Protein AF-A0A3N8NYQ7-F1 (afdb_monomer)

InterPro domains:
  IPR011055 Duplicated hybrid motif [G3DSA:2.70.70.10] (25-186)
  IPR011055 Duplicated hybrid motif [SSF51261] (37-178)

Solvent-accessible surface area (backbone atoms only — not comparable to full-atom values): 18406 Å² total; per-residue (Å²): 125,85,62,49,66,43,57,83,54,77,59,44,72,50,77,60,42,82,88,44,72,51,41,44,56,64,54,48,60,73,15,54,42,102,50,46,35,61,61,55,20,95,86,72,42,82,25,90,28,35,26,40,37,58,93,59,84,36,59,30,26,34,34,34,50,27,39,34,57,32,34,28,39,32,39,44,36,21,78,91,65,28,26,28,81,12,31,45,32,32,40,29,73,44,77,74,59,96,86,39,62,50,47,39,33,41,39,45,32,17,22,48,26,59,75,48,25,72,82,66,74,47,63,63,85,64,33,55,75,86,64,61,51,54,60,46,74,74,56,78,52,54,84,55,57,71,40,72,27,85,81,39,70,48,48,54,64,38,39,77,44,35,57,22,17,47,83,69,43,65,25,29,43,39,34,75,50,56,54,71,68,43,41,45,72,62,51,59,84,60,62,79,90,49,93,75,64,77,81,74,92,64,64,82,82,77,86,63,46,77,46,79,45,61,50,69,42,77,44,62,33,60,59,75,84,44,45,101,80,39,24,43,71,82,46,74,54,80,75,56,70,59,51,66,36,84,48,30,31,44,36,38,37,41,76,48,97,44,18,33,35,36,38,39,26,40,40,49,97,89,65,52,72,46,75,75,38,92,58,61,48,74,41,75,50,41,59,73,41,36,64,63,49,10,44,47,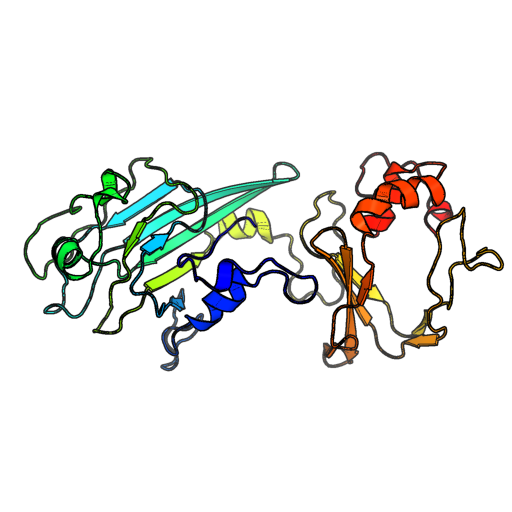72,23,67,92,37,32,68,49,31,33,30,33,77,74,68,74,42,67,50,63,92,78,74,79,70,52,79,86,68,69,69,106

Foldseek 3Di:
DQWAAQDADPQQVDDADQQRRGSRVVVQVVQFDQALDPQATPVRDGRQFTWGHDPPLDFGWGGFKFWWFKWFAAQEAAPQRQFAFTKTKTWDWDDQPPRQIQIKMKIKGRFDHQPCCVVSVHDLVLADPVRSDGPADHDYNDDGDMDGSPRDIDGGGRGHGGQHHHRNHRTIGMHMGDDPVSCCSRCVLPPPPDPDDDDDLALRDDFKAKDKAAAFDWDAQAFPPQDPQCDQLNRHDHGDDTDGHRAIKIWIWGDHPQKIWIWIWGADPVRDTDTPCPGTDIDPNCNVCLQVCLCRLVVVDSQQSSCCSVHVGRSDPDDDQDPVSNGD

Nearest PDB structures (foldseek):
  4ooc-assembly1_A  TM=4.419E-01  e=2.640E+00  Mycobacterium tuberculosis H37Rv
  4ozx-assembly1_A  TM=1.945E-01  e=1.548E+00  Klebsiella pneumoniae
  8pj2-assembly1_1  TM=1.451E-01  e=1.548E+00  Homo sapiens

Structure (mmCIF, N/CA/C/O backbone):
data_AF-A0A3N8NYQ7-F1
#
_entry.id   AF-A0A3N8NYQ7-F1
#
loop_
_atom_site.group_PDB
_atom_site.id
_atom_site.type_symbol
_atom_site.label_atom_id
_atom_site.label_alt_id
_atom_site.label_comp_id
_atom_site.label_asym_id
_atom_site.label_entity_id
_atom_site.label_seq_id
_atom_site.pdbx_PDB_ins_code
_atom_site.Cartn_x
_atom_site.Cartn_y
_atom_site.Cartn_z
_atom_site.occupancy
_atom_site.B_iso_or_equiv
_atom_site.auth_seq_id
_atom_site.auth_comp_id
_atom_site.auth_asym_id
_atom_site.auth_atom_id
_atom_site.pdbx_PDB_model_num
ATOM 1 N N . MET A 1 1 ? -7.713 -1.688 -0.865 1.00 58.50 1 MET A N 1
ATOM 2 C CA . MET A 1 1 ? -6.246 -1.558 -0.973 1.00 58.50 1 MET A CA 1
ATOM 3 C C . MET A 1 1 ? -5.928 -0.534 -2.048 1.00 58.50 1 MET A C 1
ATOM 5 O O . MET A 1 1 ? -6.433 -0.682 -3.157 1.00 58.50 1 MET A O 1
ATOM 9 N N . ILE A 1 2 ? -5.187 0.519 -1.690 1.00 79.25 2 ILE A N 1
ATOM 10 C CA . ILE A 1 2 ? -4.854 1.652 -2.577 1.00 79.25 2 ILE A CA 1
ATOM 11 C C . ILE A 1 2 ? -3.841 1.227 -3.649 1.00 79.25 2 ILE A C 1
ATOM 13 O O . ILE A 1 2 ? -3.926 1.663 -4.794 1.00 79.25 2 ILE A O 1
ATOM 17 N N . ILE A 1 3 ? -2.938 0.315 -3.289 1.00 90.00 3 ILE A N 1
ATOM 18 C CA . ILE A 1 3 ? -1.900 -0.221 -4.168 1.00 90.00 3 ILE A CA 1
ATOM 19 C C . ILE A 1 3 ? -2.127 -1.717 -4.441 1.00 90.00 3 ILE A C 1
ATOM 21 O O . ILE A 1 3 ? -2.886 -2.385 -3.747 1.00 90.00 3 ILE A O 1
ATOM 25 N N . SER A 1 4 ? -1.509 -2.249 -5.485 1.00 90.94 4 SER A N 1
ATOM 26 C CA . SER A 1 4 ? -1.317 -3.675 -5.762 1.00 90.94 4 SER A CA 1
ATOM 27 C C . SER A 1 4 ? 0.175 -3.932 -5.950 1.00 90.94 4 SER A C 1
ATOM 29 O O . SER A 1 4 ? 0.895 -2.987 -6.252 1.00 90.94 4 SER A O 1
ATOM 31 N N . PRO A 1 5 ? 0.676 -5.164 -5.822 1.00 90.94 5 PRO A N 1
ATOM 32 C CA . PRO A 1 5 ? 2.090 -5.403 -6.071 1.00 90.94 5 PRO A CA 1
ATOM 33 C C . PRO A 1 5 ? 2.467 -5.220 -7.552 1.00 90.94 5 PRO A C 1
ATOM 35 O O . PRO A 1 5 ? 1.618 -5.409 -8.432 1.00 90.94 5 PRO A O 1
ATOM 38 N N . PRO A 1 6 ? 3.743 -4.902 -7.848 1.00 93.75 6 PRO A N 1
ATOM 39 C CA . PRO A 1 6 ? 4.231 -4.771 -9.222 1.00 93.75 6 PRO A CA 1
ATOM 40 C C . PRO A 1 6 ? 4.319 -6.123 -9.949 1.00 93.75 6 PRO A C 1
ATOM 42 O O . PRO A 1 6 ? 4.238 -6.176 -11.175 1.00 93.75 6 PRO A O 1
ATOM 45 N N . PHE A 1 7 ? 4.428 -7.226 -9.204 1.00 92.69 7 PHE A N 1
ATOM 46 C CA . PHE A 1 7 ? 4.278 -8.590 -9.710 1.00 92.69 7 PHE A CA 1
ATOM 47 C C . PHE A 1 7 ? 2.981 -9.194 -9.187 1.00 92.69 7 PHE A C 1
ATOM 49 O O . PHE A 1 7 ? 2.665 -9.043 -8.014 1.00 92.69 7 PHE A O 1
ATOM 56 N N . LEU A 1 8 ? 2.245 -9.912 -10.036 1.00 88.62 8 LEU A N 1
ATOM 57 C CA . LEU A 1 8 ? 0.989 -10.566 -9.660 1.00 88.62 8 LEU A CA 1
ATOM 58 C C . LEU A 1 8 ? 1.232 -12.072 -9.429 1.00 88.62 8 LEU A C 1
ATOM 60 O O . LEU A 1 8 ? 1.127 -12.857 -10.377 1.00 88.62 8 LEU A O 1
ATOM 64 N N . PRO A 1 9 ? 1.598 -12.511 -8.205 1.00 83.75 9 PRO A N 1
ATOM 65 C CA . PRO A 1 9 ? 1.892 -13.914 -7.930 1.00 83.75 9 PRO A CA 1
ATOM 66 C C . PRO A 1 9 ? 0.642 -14.789 -8.065 1.00 83.75 9 PRO A C 1
ATOM 68 O O . PRO A 1 9 ? -0.458 -14.391 -7.687 1.00 83.75 9 PRO A O 1
ATOM 71 N N . LYS A 1 10 ? 0.821 -16.045 -8.497 1.00 78.25 10 LYS A N 1
ATOM 72 C CA . LYS A 1 10 ? -0.272 -17.039 -8.536 1.00 78.25 10 LYS A CA 1
ATOM 73 C C . LYS A 1 10 ? -0.897 -17.284 -7.160 1.00 78.25 10 LYS A C 1
ATOM 75 O O . LYS A 1 10 ? -2.095 -17.519 -7.073 1.00 78.25 10 LYS A O 1
ATOM 80 N N . ALA A 1 11 ? -0.097 -17.215 -6.094 1.00 66.88 11 ALA A N 1
ATOM 81 C CA . ALA A 1 11 ? -0.582 -17.325 -4.719 1.00 66.88 11 ALA A CA 1
ATOM 82 C C . ALA A 1 11 ? -1.533 -16.174 -4.329 1.00 66.88 11 ALA A C 1
ATOM 84 O O . ALA A 1 11 ? -2.398 -16.373 -3.487 1.00 66.88 11 ALA A O 1
ATOM 85 N N . GLY A 1 12 ? -1.472 -15.026 -5.016 1.00 63.53 12 GLY A N 1
ATOM 86 C CA . GLY A 1 12 ? -2.436 -13.930 -4.873 1.00 63.53 12 GLY A CA 1
ATOM 87 C C . GLY A 1 12 ? -3.849 -14.248 -5.392 1.00 63.53 12 GLY A C 1
ATOM 88 O O . GLY A 1 12 ? -4.709 -13.373 -5.373 1.00 63.53 12 GLY A O 1
ATOM 89 N N . LEU A 1 13 ? -4.097 -15.475 -5.870 1.00 67.06 13 LEU A N 1
ATOM 90 C CA . LEU A 1 13 ? -5.438 -16.013 -6.134 1.00 67.06 13 LEU A CA 1
ATOM 91 C C . LEU A 1 13 ? -6.104 -16.595 -4.874 1.00 67.06 13 LEU A C 1
ATOM 93 O O . LEU A 1 13 ? -7.285 -16.935 -4.916 1.00 67.06 13 LEU A O 1
ATOM 97 N N . VAL A 1 14 ? -5.364 -16.742 -3.770 1.00 81.06 14 VAL A N 1
ATOM 98 C CA . VAL A 1 14 ? -5.924 -17.168 -2.484 1.00 81.06 14 VAL A CA 1
ATOM 99 C C . VAL A 1 14 ? -6.710 -16.005 -1.884 1.00 81.06 14 VAL A C 1
ATOM 101 O O . VAL A 1 14 ? -6.223 -14.877 -1.828 1.00 81.06 14 VAL A O 1
ATOM 104 N N . ALA A 1 15 ? -7.944 -16.271 -1.456 1.00 81.31 15 ALA A N 1
ATOM 105 C CA . ALA A 1 15 ? -8.761 -15.264 -0.793 1.00 81.31 15 ALA A CA 1
ATOM 106 C C . ALA A 1 15 ? -8.126 -14.861 0.554 1.00 81.31 15 ALA A C 1
ATOM 108 O O . ALA A 1 15 ? -7.619 -15.739 1.258 1.00 81.31 15 ALA A O 1
ATOM 109 N N . PRO A 1 16 ? -8.180 -13.571 0.938 1.00 83.38 16 PRO A N 1
ATOM 110 C CA . PRO A 1 16 ? -7.831 -13.145 2.285 1.00 83.38 16 PRO A CA 1
ATOM 111 C C . PRO A 1 16 ? -8.567 -13.954 3.352 1.00 83.38 16 PRO A C 1
ATOM 113 O O . PRO A 1 16 ? -9.640 -14.510 3.123 1.00 83.38 16 PRO A O 1
ATOM 116 N N . THR A 1 17 ? -7.998 -13.992 4.543 1.00 83.00 17 THR A N 1
ATOM 117 C CA . THR A 1 17 ? -8.624 -14.545 5.743 1.00 83.00 17 THR A CA 1
ATOM 118 C C . THR A 1 17 ? -8.444 -13.555 6.887 1.00 83.00 17 THR A C 1
ATOM 120 O O . THR A 1 17 ? -7.710 -12.577 6.771 1.00 83.00 17 THR A O 1
ATOM 123 N N . GLY A 1 18 ? -9.089 -13.800 8.021 1.00 75.25 18 GLY A N 1
ATOM 124 C CA . GLY A 1 18 ? -8.868 -13.002 9.224 1.00 75.25 18 GLY A CA 1
ATOM 125 C C . GLY A 1 18 ? -7.428 -12.971 9.724 1.00 75.25 18 GLY A C 1
ATOM 126 O O . GLY A 1 18 ? -6.921 -11.918 10.104 1.00 75.25 18 GLY A O 1
ATOM 127 N N . ALA A 1 19 ? -6.780 -14.139 9.712 1.00 77.38 19 ALA A N 1
ATOM 128 C CA . ALA A 1 19 ? -5.410 -14.326 10.187 1.00 77.38 19 ALA A CA 1
ATOM 129 C C . ALA A 1 19 ? -4.352 -13.993 9.123 1.00 77.38 19 ALA A C 1
ATOM 131 O O . ALA A 1 19 ? -3.206 -13.723 9.463 1.00 77.38 19 ALA A O 1
ATOM 132 N N . ASN A 1 20 ? -4.739 -14.005 7.846 1.00 81.00 20 ASN A N 1
ATOM 133 C CA . ASN A 1 20 ? -3.920 -13.551 6.730 1.00 81.00 20 ASN A CA 1
ATOM 134 C C . ASN A 1 20 ? -4.734 -12.566 5.873 1.00 81.00 20 ASN A C 1
ATOM 136 O O . ASN A 1 20 ? -5.408 -12.996 4.927 1.00 81.00 20 ASN A O 1
ATOM 140 N N . PRO A 1 21 ? -4.721 -11.268 6.219 1.00 79.88 21 PRO A N 1
ATOM 141 C CA . PRO A 1 21 ? -5.531 -10.263 5.539 1.00 79.88 21 PRO A CA 1
ATOM 142 C C . PRO A 1 21 ? -5.012 -9.906 4.138 1.00 79.88 21 PRO A C 1
ATOM 144 O O . PRO A 1 21 ? -5.770 -9.327 3.357 1.00 79.88 21 PRO A O 1
ATOM 147 N N . ASP A 1 22 ? -3.766 -10.250 3.796 1.00 85.12 22 ASP A N 1
ATOM 148 C CA . ASP A 1 22 ? -3.151 -9.888 2.517 1.00 85.12 22 ASP A CA 1
ATOM 149 C C . ASP A 1 22 ? -2.209 -10.979 1.962 1.00 85.12 22 ASP A C 1
ATOM 151 O O . ASP A 1 22 ? -0.998 -10.782 1.830 1.00 85.12 22 ASP A O 1
ATOM 155 N N . PRO A 1 23 ? -2.759 -12.135 1.545 1.00 86.31 23 PRO A N 1
ATOM 156 C CA . PRO A 1 23 ? -1.960 -13.229 0.990 1.00 86.31 23 PRO A CA 1
ATOM 157 C C . PRO A 1 23 ? -1.253 -12.852 -0.322 1.00 86.31 23 PRO A C 1
ATOM 159 O O . PRO A 1 23 ? -0.342 -13.556 -0.767 1.00 86.31 23 PRO A O 1
ATOM 162 N N . MET A 1 24 ? -1.691 -11.772 -0.979 1.00 86.06 24 MET A N 1
ATOM 163 C CA . MET A 1 24 ? -1.053 -11.262 -2.185 1.00 86.06 24 MET A CA 1
ATOM 164 C C . MET A 1 24 ? 0.284 -10.601 -1.850 1.00 86.06 24 MET A C 1
ATOM 166 O O . MET A 1 24 ? 1.265 -10.912 -2.526 1.00 86.06 24 MET A O 1
ATOM 170 N N . MET A 1 25 ? 0.340 -9.748 -0.823 1.00 87.00 25 MET A N 1
ATOM 171 C CA . MET A 1 25 ? 1.599 -9.135 -0.387 1.00 87.00 25 MET A CA 1
ATOM 172 C C . MET A 1 25 ? 2.528 -10.144 0.295 1.00 87.00 25 MET A C 1
ATOM 174 O O . MET A 1 25 ? 3.697 -10.183 -0.067 1.00 87.00 25 MET A O 1
ATOM 178 N N . ASP A 1 26 ? 2.014 -11.085 1.097 1.00 88.25 26 ASP A N 1
ATOM 179 C CA . ASP A 1 26 ? 2.828 -12.184 1.659 1.00 88.25 26 ASP A CA 1
ATOM 180 C C . ASP A 1 26 ? 3.579 -12.992 0.581 1.00 88.25 26 ASP A C 1
ATOM 182 O O . ASP A 1 26 ? 4.659 -13.552 0.795 1.00 88.25 26 ASP A O 1
ATOM 186 N N . ALA A 1 27 ? 2.969 -13.140 -0.597 1.00 88.31 27 ALA A N 1
ATOM 187 C CA . ALA A 1 27 ? 3.590 -13.823 -1.723 1.00 88.31 27 ALA A CA 1
ATOM 188 C C . ALA A 1 27 ? 4.642 -12.955 -2.428 1.00 88.31 27 ALA A C 1
ATOM 190 O O . ALA A 1 27 ? 5.570 -13.504 -3.018 1.00 88.31 27 ALA A O 1
ATOM 191 N N . VAL A 1 28 ? 4.492 -11.632 -2.377 1.00 88.06 28 VAL A N 1
ATOM 192 C CA . VAL A 1 28 ? 5.422 -10.653 -2.953 1.00 88.06 28 VAL A CA 1
ATOM 193 C C . VAL A 1 28 ? 6.633 -10.462 -2.052 1.00 88.06 28 VAL A C 1
ATOM 195 O O . VAL A 1 28 ? 7.730 -10.338 -2.583 1.00 88.06 28 VAL A O 1
ATOM 198 N N . ASP A 1 29 ? 6.473 -10.550 -0.732 1.00 88.06 29 ASP A N 1
ATOM 199 C CA . ASP A 1 29 ? 7.581 -10.510 0.232 1.00 88.06 29 ASP A CA 1
ATOM 200 C C . ASP A 1 29 ? 8.624 -11.597 -0.062 1.00 88.06 29 ASP A C 1
ATOM 202 O O . ASP A 1 29 ? 9.826 -11.394 0.067 1.00 88.06 29 ASP A O 1
ATOM 206 N N . LYS A 1 30 ? 8.183 -12.752 -0.573 1.00 88.19 30 LYS A N 1
ATOM 207 C CA . LYS A 1 30 ? 9.077 -13.841 -1.003 1.00 88.19 30 LYS A CA 1
ATOM 208 C C . LYS A 1 30 ? 9.900 -13.508 -2.248 1.00 88.19 30 LYS A C 1
ATOM 210 O O . LYS A 1 30 ? 10.819 -14.254 -2.568 1.00 88.19 30 LYS A O 1
ATOM 215 N N . PHE A 1 31 ? 9.545 -12.450 -2.973 1.00 89.25 31 PHE A N 1
ATOM 216 C CA . PHE A 1 31 ? 10.320 -11.942 -4.099 1.00 89.25 31 PHE A CA 1
ATOM 217 C C . PHE A 1 31 ? 11.376 -10.932 -3.656 1.00 89.25 31 PHE A C 1
ATOM 219 O O . PHE A 1 31 ? 12.147 -10.497 -4.504 1.00 89.25 31 PHE A O 1
ATOM 226 N N . GLU A 1 32 ? 11.433 -10.522 -2.388 1.00 88.06 32 GLU A N 1
ATOM 227 C CA . GLU A 1 32 ? 12.484 -9.616 -1.932 1.00 88.06 32 GLU A CA 1
ATOM 228 C C . GLU A 1 32 ? 13.866 -10.260 -2.122 1.00 88.06 32 GLU A C 1
ATOM 230 O O . GLU A 1 32 ? 14.136 -11.381 -1.686 1.00 88.06 32 GLU A O 1
ATOM 235 N N . GLY A 1 33 ? 14.739 -9.555 -2.840 1.00 83.12 33 GLY A N 1
ATOM 236 C CA . GLY A 1 33 ? 16.108 -9.982 -3.066 1.00 83.12 33 GLY A CA 1
ATOM 237 C C . GLY A 1 33 ? 16.939 -9.881 -1.789 1.00 83.12 33 GLY A C 1
ATOM 238 O O . GLY A 1 33 ? 16.782 -8.972 -0.984 1.00 83.12 33 GLY A O 1
ATOM 239 N N . ASP A 1 34 ? 17.925 -10.760 -1.659 1.00 81.19 34 ASP A N 1
ATOM 240 C CA . ASP A 1 34 ? 18.916 -10.773 -0.571 1.00 81.19 34 ASP A CA 1
ATOM 241 C C . ASP A 1 34 ? 19.912 -9.585 -0.579 1.00 81.19 34 ASP A C 1
ATOM 243 O O . ASP A 1 34 ? 20.835 -9.515 0.234 1.00 81.19 34 ASP A O 1
ATOM 247 N N . HIS A 1 35 ? 19.752 -8.644 -1.511 1.00 79.88 35 HIS A N 1
ATOM 248 C CA . HIS A 1 35 ? 20.658 -7.536 -1.803 1.00 79.88 35 HIS A CA 1
ATOM 249 C C . HIS A 1 35 ? 19.854 -6.324 -2.294 1.00 79.88 35 HIS A C 1
ATOM 251 O O . HIS A 1 35 ? 18.830 -6.471 -2.956 1.00 79.88 35 HIS A O 1
ATOM 257 N N . GLY A 1 36 ? 20.354 -5.111 -2.034 1.00 73.75 36 GLY A N 1
ATOM 258 C CA . GLY A 1 36 ? 19.619 -3.884 -2.368 1.00 73.75 36 GLY A CA 1
ATOM 259 C C . GLY A 1 36 ? 18.320 -3.772 -1.569 1.00 73.75 36 GLY A C 1
ATOM 260 O O . GLY A 1 36 ? 17.241 -3.644 -2.142 1.00 73.75 36 GLY A O 1
ATOM 261 N N . ILE A 1 37 ? 18.445 -3.876 -0.245 1.00 79.75 37 ILE A N 1
ATOM 262 C CA . ILE A 1 37 ? 17.340 -3.774 0.711 1.00 79.75 37 ILE A CA 1
ATOM 263 C C . ILE A 1 37 ? 17.317 -2.349 1.268 1.00 79.75 37 ILE A C 1
ATOM 265 O O . ILE A 1 37 ? 18.364 -1.781 1.596 1.00 79.75 37 ILE A O 1
ATOM 269 N N . TYR A 1 38 ? 16.124 -1.768 1.360 1.00 82.81 38 TYR A N 1
ATOM 270 C CA . TYR A 1 38 ? 15.911 -0.457 1.962 1.00 82.81 38 TYR A CA 1
ATOM 271 C C . TYR A 1 38 ? 16.133 -0.496 3.489 1.00 82.81 38 TYR A C 1
ATOM 273 O O . TYR A 1 38 ? 15.717 -1.456 4.136 1.00 82.81 38 TYR A O 1
ATOM 281 N N . PRO A 1 39 ? 16.692 0.554 4.125 1.00 84.44 39 PRO A N 1
ATOM 282 C CA . PRO A 1 39 ? 17.303 1.747 3.525 1.00 84.44 39 PRO A CA 1
ATOM 283 C C . PRO A 1 39 ? 18.812 1.604 3.279 1.00 84.44 39 PRO A C 1
ATOM 285 O O . PRO A 1 39 ? 19.418 2.454 2.628 1.00 84.44 39 PRO A O 1
ATOM 288 N N . ILE A 1 40 ? 19.441 0.566 3.839 1.00 82.00 40 ILE A N 1
ATOM 289 C CA . ILE A 1 40 ? 20.888 0.355 3.806 1.00 82.00 40 ILE A CA 1
ATOM 290 C C . ILE A 1 40 ? 21.172 -1.054 3.289 1.00 82.00 40 ILE A C 1
ATOM 292 O O . ILE A 1 40 ? 20.813 -2.045 3.924 1.00 82.00 40 ILE A O 1
ATOM 296 N N . ALA A 1 41 ? 21.868 -1.138 2.158 1.00 78.38 41 ALA A N 1
ATOM 297 C CA . ALA A 1 41 ? 22.277 -2.403 1.566 1.00 78.38 41 ALA A CA 1
ATOM 298 C C . ALA A 1 41 ? 23.373 -3.098 2.399 1.00 78.38 41 ALA A C 1
ATOM 300 O O . ALA A 1 41 ? 24.022 -2.493 3.256 1.00 78.38 41 ALA A O 1
ATOM 301 N N . HIS A 1 42 ? 23.630 -4.379 2.109 1.00 78.38 42 HIS A N 1
ATOM 302 C CA . HIS A 1 42 ? 24.610 -5.204 2.835 1.00 78.38 42 HIS A CA 1
ATOM 303 C C . HIS A 1 42 ? 26.032 -4.601 2.887 1.00 78.38 42 HIS A C 1
ATOM 305 O O . HIS A 1 42 ? 26.806 -4.889 3.799 1.00 78.38 42 HIS A O 1
ATOM 311 N N . ASP A 1 43 ? 26.383 -3.752 1.919 1.00 80.38 43 ASP A N 1
ATOM 312 C CA . ASP A 1 43 ? 27.669 -3.062 1.800 1.00 80.38 43 ASP A CA 1
ATOM 313 C C . ASP A 1 43 ? 27.686 -1.675 2.475 1.00 80.38 43 ASP A C 1
ATOM 315 O O . ASP A 1 43 ? 28.651 -0.919 2.326 1.00 80.38 43 ASP A O 1
ATOM 319 N N . ARG A 1 44 ? 26.643 -1.358 3.255 1.00 82.38 44 ARG A N 1
ATOM 320 C CA . ARG A 1 44 ? 26.419 -0.095 3.979 1.00 82.38 44 ARG A CA 1
ATOM 321 C C . ARG A 1 44 ? 26.173 1.122 3.087 1.00 82.38 44 ARG A C 1
ATOM 323 O O . ARG A 1 44 ? 26.317 2.254 3.551 1.00 82.38 44 ARG A O 1
ATOM 330 N N . ARG A 1 45 ? 25.809 0.922 1.820 1.00 83.00 45 ARG A N 1
ATOM 331 C CA . ARG A 1 45 ? 25.367 2.017 0.949 1.00 83.00 45 ARG A CA 1
ATOM 332 C C . ARG A 1 45 ? 23.882 2.285 1.136 1.00 83.00 45 ARG A C 1
ATOM 334 O O . ARG A 1 45 ? 23.103 1.370 1.391 1.00 83.00 45 ARG A O 1
ATOM 341 N N . TRP A 1 46 ? 23.508 3.550 0.978 1.00 85.31 46 TRP A N 1
ATOM 342 C CA . TRP A 1 46 ? 22.108 3.945 0.916 1.00 85.31 46 TRP A CA 1
ATOM 343 C C . TRP A 1 46 ? 21.434 3.313 -0.303 1.00 85.31 46 TRP A C 1
ATOM 345 O O . TRP A 1 46 ? 21.985 3.352 -1.405 1.00 85.31 46 TRP A O 1
ATOM 355 N N . HIS A 1 47 ? 20.249 2.748 -0.100 1.00 88.50 47 HIS A N 1
ATOM 356 C CA . HIS A 1 47 ? 19.446 2.121 -1.137 1.00 88.50 47 HIS A CA 1
ATOM 357 C C . HIS A 1 47 ? 17.996 2.600 -1.000 1.00 88.50 47 HIS A C 1
ATOM 359 O O . HIS A 1 47 ? 17.335 2.312 -0.007 1.00 88.50 47 HIS A O 1
ATOM 365 N N . CYS A 1 48 ? 17.516 3.369 -1.981 1.00 88.56 48 CYS A N 1
ATOM 366 C CA . CYS A 1 48 ? 16.229 4.078 -1.910 1.00 88.56 48 CYS A CA 1
ATOM 367 C C . CYS A 1 48 ? 14.997 3.185 -2.115 1.00 88.56 48 CYS A C 1
ATOM 369 O O . CYS A 1 48 ? 13.877 3.634 -1.888 1.00 88.56 48 CYS A O 1
ATOM 371 N N . GLY A 1 49 ? 15.196 1.930 -2.514 1.00 90.50 49 GLY A N 1
ATOM 372 C CA . GLY A 1 49 ? 14.123 0.992 -2.823 1.00 90.50 49 GLY A CA 1
ATOM 373 C C . GLY A 1 49 ? 14.435 -0.430 -2.408 1.00 90.50 49 GLY A C 1
ATOM 374 O O . GLY A 1 49 ? 15.284 -0.684 -1.555 1.00 90.50 49 GLY A O 1
ATOM 375 N N . MET A 1 50 ? 13.773 -1.367 -3.070 1.00 91.06 50 MET A N 1
ATOM 376 C CA . MET A 1 50 ? 14.011 -2.799 -2.923 1.00 91.06 50 MET A CA 1
ATOM 377 C C . MET A 1 50 ? 14.239 -3.449 -4.285 1.00 91.06 50 MET A C 1
ATOM 379 O O . MET A 1 50 ? 13.677 -3.020 -5.297 1.00 91.06 50 MET A O 1
ATOM 383 N N . HIS A 1 51 ? 15.041 -4.509 -4.314 1.00 93.00 51 HIS A N 1
ATOM 384 C CA . HIS A 1 51 ? 15.089 -5.409 -5.458 1.00 93.00 51 HIS A CA 1
ATOM 385 C C . HIS A 1 51 ? 14.048 -6.511 -5.310 1.00 93.00 51 HIS A C 1
ATOM 387 O O . HIS A 1 51 ? 14.092 -7.286 -4.363 1.00 93.00 51 HIS A O 1
ATOM 393 N N . LEU A 1 52 ? 13.148 -6.618 -6.284 1.00 92.38 52 LEU A N 1
ATOM 394 C CA . LEU A 1 52 ? 12.173 -7.697 -6.375 1.00 92.38 52 LEU A CA 1
ATOM 395 C C . LEU A 1 52 ? 12.582 -8.688 -7.471 1.00 92.38 52 LEU A C 1
ATOM 397 O O . LEU A 1 52 ? 12.707 -8.335 -8.647 1.00 92.38 52 LEU A O 1
ATOM 401 N N . GLN A 1 53 ? 12.773 -9.941 -7.081 1.00 90.56 53 GLN A N 1
ATOM 402 C CA . GLN A 1 53 ? 13.137 -11.089 -7.901 1.00 90.56 53 GLN A CA 1
ATOM 403 C C . GLN A 1 53 ? 11.967 -12.065 -7.969 1.00 90.56 53 GLN A C 1
ATOM 405 O O . GLN A 1 53 ? 11.875 -13.027 -7.213 1.00 90.56 53 GLN A O 1
ATOM 410 N N . SER A 1 54 ? 11.041 -11.822 -8.893 1.00 82.38 54 SER A N 1
ATOM 411 C CA . SER A 1 54 ? 9.963 -12.781 -9.113 1.00 82.38 54 SER A CA 1
ATOM 412 C C . SER A 1 54 ? 10.480 -14.048 -9.804 1.00 82.38 54 SER A C 1
ATOM 414 O O . SER A 1 54 ? 11.146 -13.979 -10.840 1.00 82.38 54 SER A O 1
ATOM 416 N N . ASP A 1 55 ? 10.076 -15.215 -9.294 1.00 72.44 55 ASP A N 1
ATOM 417 C CA . ASP A 1 55 ? 10.298 -16.519 -9.944 1.00 72.44 55 ASP A CA 1
ATOM 418 C C . ASP A 1 55 ? 9.612 -16.613 -11.314 1.00 72.44 55 ASP A C 1
ATOM 420 O O . ASP A 1 55 ? 10.002 -17.378 -12.204 1.00 72.44 55 ASP A O 1
ATOM 424 N N . THR A 1 56 ? 8.569 -15.806 -11.503 1.00 63.94 56 THR A N 1
ATOM 425 C CA . THR A 1 56 ? 7.974 -15.577 -12.809 1.00 63.94 56 THR A CA 1
ATOM 426 C C . THR A 1 56 ? 8.777 -14.464 -13.471 1.00 63.94 56 THR A C 1
ATOM 428 O O . THR A 1 56 ? 8.754 -13.334 -13.002 1.00 63.94 56 THR A O 1
ATOM 431 N N . LYS A 1 57 ? 9.516 -14.758 -14.552 1.00 63.66 57 LYS A N 1
ATOM 432 C CA . LYS A 1 57 ? 10.197 -13.758 -15.412 1.00 63.66 57 LYS A CA 1
ATOM 433 C C . LYS A 1 57 ? 9.161 -12.869 -16.118 1.00 63.66 57 LYS A C 1
ATOM 435 O O . LYS A 1 57 ? 8.975 -12.957 -17.329 1.00 63.66 57 LYS A O 1
ATOM 440 N N . GLY A 1 58 ? 8.402 -12.132 -15.325 1.00 81.69 58 GLY A N 1
ATOM 441 C CA . GLY A 1 58 ? 7.036 -11.754 -15.618 1.00 81.69 58 GLY A CA 1
ATOM 442 C C . GLY A 1 58 ? 6.862 -10.267 -15.842 1.00 81.69 58 GLY A C 1
ATOM 443 O O . GLY A 1 58 ? 7.799 -9.467 -15.807 1.00 81.69 58 GLY A O 1
ATOM 444 N N . GLU A 1 59 ? 5.611 -9.941 -16.110 1.00 94.00 59 GLU A N 1
ATOM 445 C CA . GLU A 1 59 ? 5.124 -8.590 -16.326 1.00 94.00 59 GLU A CA 1
ATOM 446 C C . GLU A 1 59 ? 5.246 -7.761 -15.056 1.00 94.00 59 GLU A C 1
ATOM 448 O O . GLU A 1 59 ? 4.880 -8.201 -13.965 1.00 94.00 59 GLU A O 1
ATOM 453 N N . VAL A 1 60 ? 5.746 -6.547 -15.236 1.00 96.81 60 VAL A N 1
ATOM 454 C CA . VAL A 1 60 ? 5.781 -5.505 -14.218 1.00 96.81 60 VAL A CA 1
ATOM 455 C C . VAL A 1 60 ? 4.546 -4.645 -14.421 1.00 96.81 60 VAL A C 1
ATOM 457 O O . VAL A 1 60 ? 4.313 -4.148 -15.523 1.00 96.81 60 VAL A O 1
ATOM 460 N N . HIS A 1 61 ? 3.757 -4.477 -13.370 1.00 96.50 61 HIS A N 1
ATOM 461 C CA . HIS A 1 61 ? 2.468 -3.806 -13.419 1.00 96.50 61 HIS A CA 1
ATOM 462 C C . HIS A 1 61 ? 2.474 -2.515 -12.608 1.00 96.50 61 HIS A C 1
ATOM 464 O O . HIS A 1 61 ? 3.129 -2.426 -11.571 1.00 96.50 61 HIS A O 1
ATOM 470 N N . ALA A 1 62 ? 1.679 -1.538 -13.040 1.00 98.06 62 ALA A N 1
ATOM 471 C CA . ALA A 1 62 ? 1.408 -0.348 -12.248 1.00 98.06 62 ALA A CA 1
ATOM 472 C C . ALA A 1 62 ? 0.706 -0.721 -10.933 1.00 98.06 62 ALA A C 1
ATOM 474 O O . ALA A 1 62 ? -0.351 -1.363 -10.942 1.00 98.06 62 ALA A O 1
ATOM 475 N N . ILE A 1 63 ? 1.266 -0.282 -9.802 1.00 96.88 63 ILE A N 1
ATOM 476 C CA . ILE A 1 63 ? 0.719 -0.572 -8.470 1.00 96.88 63 ILE A CA 1
ATOM 477 C C . ILE A 1 63 ? -0.591 0.163 -8.185 1.00 96.88 63 ILE A C 1
ATOM 479 O O . ILE A 1 63 ? -1.387 -0.282 -7.367 1.00 96.88 63 ILE A O 1
ATOM 483 N N . ALA A 1 64 ? -0.840 1.281 -8.857 1.00 97.19 64 ALA A N 1
ATOM 484 C CA . ALA A 1 64 ? -2.026 2.109 -8.701 1.00 97.19 64 ALA A CA 1
ATOM 485 C C . ALA A 1 64 ? -2.264 2.906 -9.988 1.00 97.19 64 ALA A C 1
ATOM 487 O O . ALA A 1 64 ? -1.373 3.003 -10.835 1.00 97.19 64 ALA A O 1
ATOM 488 N N . ASP A 1 65 ? -3.456 3.488 -10.121 1.00 97.44 65 ASP A N 1
ATOM 489 C CA . ASP A 1 65 ? -3.721 4.493 -11.150 1.00 97.44 65 ASP A CA 1
ATOM 490 C C . ASP A 1 65 ? -2.718 5.642 -10.993 1.00 97.44 65 ASP A C 1
ATOM 492 O O . ASP A 1 65 ? -2.404 6.054 -9.871 1.00 97.44 65 ASP A O 1
ATOM 496 N N . GLY A 1 66 ? -2.189 6.154 -12.100 1.00 97.50 66 GLY A N 1
ATOM 497 C CA . GLY A 1 66 ? -1.159 7.182 -12.034 1.00 97.50 66 GLY A CA 1
ATOM 498 C C . GLY A 1 66 ? -0.961 7.950 -13.329 1.00 97.50 66 GLY A C 1
ATOM 499 O O . GLY A 1 66 ? -1.318 7.502 -14.420 1.00 97.50 66 GLY A O 1
ATOM 500 N N . GLU A 1 67 ? -0.370 9.126 -13.179 1.00 98.44 67 GLU A N 1
ATOM 501 C CA . GLU A 1 67 ? 0.193 9.919 -14.262 1.00 98.44 67 GLU A CA 1
ATOM 502 C C . GLU A 1 67 ? 1.663 9.544 -14.443 1.00 98.44 67 GLU A C 1
ATOM 504 O O . GLU A 1 67 ? 2.404 9.376 -13.473 1.00 98.44 67 GLU A O 1
ATOM 509 N N . VAL A 1 68 ? 2.100 9.405 -15.688 1.00 98.69 68 VAL A N 1
ATOM 510 C CA . VAL A 1 68 ? 3.503 9.151 -16.001 1.00 98.69 68 VAL A CA 1
ATOM 511 C C . VAL A 1 68 ? 4.265 10.464 -15.863 1.00 98.69 68 VAL A C 1
ATOM 513 O O . VAL A 1 68 ? 3.977 11.432 -16.559 1.00 98.69 68 VAL A O 1
ATOM 516 N N . VAL A 1 69 ? 5.261 10.500 -14.983 1.00 98.44 69 VAL A N 1
ATOM 517 C CA . VAL A 1 69 ? 6.118 11.681 -14.795 1.00 98.44 69 VAL A CA 1
ATOM 518 C C . VAL A 1 69 ? 7.244 11.667 -15.821 1.00 98.44 69 VAL A C 1
ATOM 520 O O . VAL A 1 69 ? 7.464 12.634 -16.551 1.00 98.44 69 VAL A O 1
ATOM 523 N N . ALA A 1 70 ? 7.947 10.539 -15.893 1.00 98.50 70 ALA A N 1
ATOM 524 C CA . ALA A 1 70 ? 9.042 10.312 -16.818 1.00 98.50 70 ALA A CA 1
ATOM 525 C C . ALA A 1 70 ? 9.202 8.818 -17.079 1.00 98.50 70 ALA A C 1
ATOM 527 O O . ALA A 1 70 ? 8.867 7.982 -16.239 1.00 98.50 70 ALA A O 1
ATOM 528 N N . TYR A 1 71 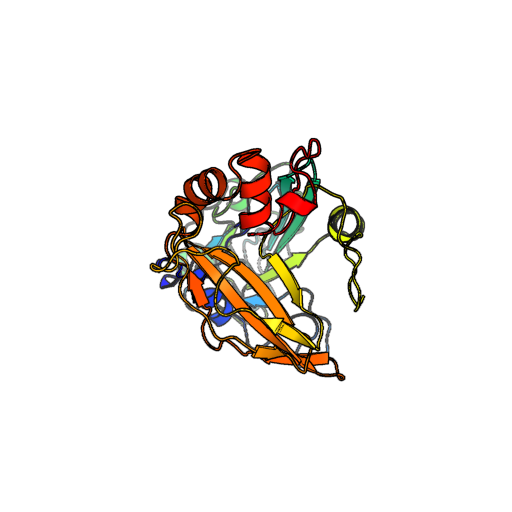? 9.744 8.474 -18.238 1.00 98.62 71 TYR A N 1
ATOM 529 C CA . TYR A 1 71 ? 10.029 7.086 -18.565 1.00 98.62 71 TYR A CA 1
ATOM 530 C C . TYR A 1 71 ? 11.197 6.968 -19.539 1.00 98.62 71 TYR A C 1
ATOM 532 O O . TYR A 1 71 ? 11.627 7.933 -20.181 1.00 98.62 71 TYR A O 1
ATOM 540 N N . ARG A 1 72 ? 11.726 5.751 -19.638 1.00 97.81 72 ARG A N 1
ATOM 541 C CA . ARG A 1 72 ? 12.754 5.375 -20.600 1.00 97.81 72 ARG A CA 1
ATOM 542 C C . ARG A 1 72 ? 12.477 3.978 -21.126 1.00 97.81 72 ARG A C 1
ATOM 544 O O . ARG A 1 72 ? 12.482 3.014 -20.364 1.00 97.81 72 ARG A O 1
ATOM 551 N N . VAL A 1 73 ? 12.332 3.872 -22.443 1.00 96.88 73 VAL A N 1
ATOM 552 C CA . VAL A 1 73 ? 12.259 2.590 -23.150 1.00 96.88 73 VAL A CA 1
ATOM 553 C C . VAL A 1 73 ? 13.548 2.405 -23.931 1.00 96.88 73 VAL A C 1
ATOM 555 O O . VAL A 1 73 ? 13.907 3.227 -24.778 1.00 96.88 73 VAL A O 1
ATOM 558 N N . CYS A 1 74 ? 14.259 1.320 -23.640 1.00 95.50 74 CYS A N 1
ATOM 559 C CA . CYS A 1 74 ? 15.544 1.025 -24.259 1.00 95.50 74 CYS A CA 1
ATOM 560 C C . CYS A 1 74 ? 15.374 -0.002 -25.378 1.00 95.50 74 CYS A C 1
ATOM 562 O O . CYS A 1 74 ? 14.754 -1.049 -25.186 1.00 95.50 74 CYS A O 1
ATOM 564 N N . GLN A 1 75 ? 15.995 0.250 -26.531 1.00 95.50 75 GLN A N 1
ATOM 565 C CA . GLN A 1 75 ? 16.082 -0.768 -27.576 1.00 95.50 75 GLN A CA 1
ATOM 566 C C . GLN A 1 75 ? 17.040 -1.891 -27.165 1.00 95.50 75 GLN A C 1
ATOM 568 O O . GLN A 1 75 ? 16.724 -3.059 -27.354 1.00 95.50 75 GLN A O 1
ATOM 573 N N . HIS A 1 76 ? 18.189 -1.551 -26.577 1.00 95.12 76 HIS A N 1
ATOM 574 C CA . HIS A 1 76 ? 19.241 -2.495 -26.201 1.00 95.12 76 HIS A CA 1
ATOM 575 C C . HIS A 1 76 ? 19.655 -2.332 -24.738 1.00 95.12 76 HIS A C 1
ATOM 577 O O . HIS A 1 76 ? 19.524 -1.258 -24.157 1.00 95.12 76 HIS A O 1
ATOM 583 N N . ALA A 1 77 ? 20.221 -3.397 -24.176 1.00 94.19 77 ALA A N 1
ATOM 584 C CA . ALA A 1 77 ? 20.950 -3.347 -22.918 1.00 94.19 77 ALA A CA 1
ATOM 585 C C . ALA A 1 77 ? 22.264 -2.544 -23.041 1.00 94.19 77 ALA A C 1
ATOM 587 O O . ALA A 1 77 ? 22.844 -2.421 -24.129 1.00 94.19 77 ALA A O 1
ATOM 588 N N . VAL A 1 78 ? 22.757 -2.057 -21.901 1.00 92.69 78 VAL A N 1
ATOM 589 C CA . VAL A 1 78 ? 24.049 -1.366 -21.765 1.00 92.69 78 VAL A CA 1
ATOM 590 C C . VAL A 1 78 ? 25.082 -2.267 -21.081 1.00 92.69 78 VAL A C 1
ATOM 592 O O . VAL A 1 78 ? 24.815 -3.445 -20.820 1.00 92.69 78 VAL A O 1
ATOM 595 N N . ASP A 1 79 ? 26.301 -1.766 -20.875 1.00 91.31 79 ASP A N 1
ATOM 596 C CA . ASP A 1 79 ? 27.390 -2.486 -20.194 1.00 91.31 79 ASP A CA 1
ATOM 597 C C . ASP A 1 79 ? 27.684 -3.866 -20.795 1.00 91.31 79 ASP A C 1
ATOM 599 O O . ASP A 1 79 ? 27.822 -4.872 -20.099 1.00 91.31 79 ASP A O 1
ATOM 603 N N . SER A 1 80 ? 27.753 -3.935 -22.128 1.00 89.75 80 SER A N 1
ATOM 604 C CA . SER A 1 80 ? 27.911 -5.195 -22.872 1.00 89.75 80 SER A CA 1
ATOM 605 C C . SER A 1 80 ? 26.794 -6.219 -22.609 1.00 89.75 80 SER A C 1
ATOM 607 O O . SER A 1 80 ? 27.029 -7.426 -22.646 1.00 89.75 80 SER A O 1
ATOM 609 N N . GLY A 1 81 ? 25.570 -5.746 -22.363 1.00 88.81 81 GLY A N 1
ATOM 610 C CA . GLY A 1 81 ? 24.398 -6.591 -22.137 1.00 88.81 81 GLY A CA 1
ATOM 611 C C . GLY A 1 81 ? 24.181 -7.002 -20.682 1.00 88.81 81 GLY A C 1
ATOM 612 O O . GLY A 1 81 ? 23.416 -7.925 -20.421 1.00 88.81 81 GLY A O 1
ATOM 613 N N . LYS A 1 82 ? 24.881 -6.374 -19.731 1.00 93.06 82 LYS A N 1
ATOM 614 C CA . LYS A 1 82 ? 24.766 -6.715 -18.307 1.00 93.06 82 LYS A CA 1
ATOM 615 C C . LYS A 1 82 ? 23.641 -5.960 -17.612 1.00 93.06 82 LYS A C 1
ATOM 617 O O . LYS A 1 82 ? 23.054 -6.523 -16.693 1.00 93.06 82 LYS A O 1
ATOM 622 N N . SER A 1 83 ? 23.321 -4.754 -18.070 1.00 95.25 83 SER A N 1
ATOM 623 C CA . SER A 1 83 ? 22.437 -3.841 -17.348 1.00 95.25 83 SER A CA 1
ATOM 624 C C . SER A 1 83 ? 21.316 -3.330 -18.243 1.00 95.25 83 SER A C 1
ATOM 626 O O . SER A 1 83 ? 21.535 -2.948 -19.397 1.00 95.25 83 SER A O 1
ATOM 628 N N . HIS A 1 84 ? 20.103 -3.312 -17.702 1.00 95.69 84 HIS A N 1
ATOM 629 C CA . HIS A 1 84 ? 18.931 -2.705 -18.308 1.00 95.69 84 HIS A CA 1
ATOM 630 C C . HIS A 1 84 ? 18.637 -1.390 -17.592 1.00 95.69 84 HIS A C 1
ATOM 632 O O . HIS A 1 84 ? 18.634 -1.311 -16.365 1.00 95.69 84 HIS A O 1
ATOM 638 N N . THR A 1 85 ? 18.416 -0.339 -18.371 1.00 95.94 85 THR A N 1
ATOM 639 C CA . THR A 1 85 ? 18.254 1.031 -17.862 1.00 95.94 85 THR A CA 1
ATOM 640 C C . THR A 1 85 ? 16.875 1.606 -18.154 1.00 95.94 85 THR A C 1
ATOM 642 O O . THR A 1 85 ? 16.651 2.787 -17.894 1.00 95.94 85 THR A O 1
ATOM 645 N N . GLY A 1 86 ? 15.965 0.789 -18.699 1.00 97.06 86 GLY A N 1
ATOM 646 C CA . GLY A 1 86 ? 14.574 1.169 -18.899 1.00 97.06 86 GLY A CA 1
ATOM 647 C C . GLY A 1 86 ? 13.866 1.340 -17.561 1.00 97.06 86 GLY A C 1
ATOM 648 O O . GLY A 1 86 ? 14.121 0.577 -16.624 1.00 97.06 86 GLY A O 1
ATOM 649 N N . PHE A 1 87 ? 13.004 2.347 -17.471 1.00 98.50 87 PHE A N 1
ATOM 650 C CA . PHE A 1 87 ? 12.241 2.624 -16.262 1.00 98.50 87 PHE A CA 1
ATOM 651 C C . PHE A 1 87 ? 10.933 3.356 -16.564 1.00 98.50 87 PHE A C 1
ATOM 653 O O . PHE A 1 87 ? 10.788 3.976 -17.620 1.00 98.50 87 PHE A O 1
ATOM 660 N N . VAL A 1 88 ? 10.014 3.329 -15.603 1.00 98.75 88 VAL A N 1
ATOM 661 C CA . VAL A 1 88 ? 8.813 4.172 -15.570 1.00 98.75 88 VAL A CA 1
ATOM 662 C C . VAL A 1 88 ? 8.726 4.823 -14.191 1.00 98.75 88 VAL A C 1
ATOM 664 O O . VAL A 1 88 ? 8.932 4.148 -13.187 1.00 98.75 88 VAL A O 1
ATOM 667 N N . LEU A 1 89 ? 8.449 6.125 -14.139 1.00 98.81 89 LEU A N 1
ATOM 668 C CA . LEU A 1 89 ? 8.153 6.873 -12.918 1.00 98.81 89 LEU A CA 1
ATOM 669 C C . LEU A 1 89 ? 6.704 7.351 -12.976 1.00 98.81 89 LEU A C 1
ATOM 671 O O . LEU A 1 89 ? 6.318 8.059 -13.910 1.00 98.81 89 LEU A O 1
ATOM 675 N N . LEU A 1 90 ? 5.920 6.988 -11.967 1.00 98.75 90 LEU A N 1
ATOM 676 C CA . LEU A 1 90 ? 4.515 7.355 -11.848 1.00 98.75 90 LEU A CA 1
ATOM 677 C C . LEU A 1 90 ? 4.298 8.297 -10.667 1.00 98.75 90 LEU A C 1
ATOM 679 O O . LEU A 1 90 ? 4.904 8.113 -9.614 1.00 98.75 90 LEU A O 1
ATOM 683 N N . LYS A 1 91 ? 3.392 9.259 -10.842 1.00 98.44 91 LYS A N 1
ATOM 684 C CA . LYS A 1 91 ? 2.765 10.039 -9.776 1.00 98.44 91 LYS A CA 1
ATOM 685 C C . LYS A 1 91 ? 1.357 9.509 -9.556 1.00 98.44 91 LYS A C 1
ATOM 687 O O . LYS A 1 91 ? 0.572 9.381 -10.494 1.00 98.44 91 LYS A O 1
ATOM 692 N N . HIS A 1 92 ? 1.030 9.245 -8.308 1.00 97.88 92 HIS A N 1
ATOM 693 C CA . HIS A 1 92 ? -0.269 8.776 -7.867 1.00 97.88 92 HIS A CA 1
ATOM 694 C C . HIS A 1 92 ? -0.953 9.873 -7.068 1.00 97.88 92 HIS A C 1
ATOM 696 O O . HIS A 1 92 ? -0.319 10.632 -6.335 1.00 97.88 92 HIS A O 1
ATOM 702 N N . THR A 1 93 ? -2.265 9.974 -7.221 1.00 95.75 93 THR A N 1
ATOM 703 C CA . THR A 1 93 ? -3.088 10.923 -6.476 1.00 95.75 93 THR A CA 1
ATOM 704 C C . THR A 1 93 ? -4.395 10.228 -6.157 1.00 95.75 93 THR A C 1
ATOM 706 O O . THR A 1 93 ? -5.114 9.814 -7.065 1.00 95.75 93 THR A O 1
ATOM 709 N N . THR A 1 94 ? -4.679 10.062 -4.869 1.00 90.56 94 THR A N 1
ATOM 710 C CA . THR A 1 94 ? -5.925 9.460 -4.392 1.00 90.56 94 THR A CA 1
ATOM 711 C C . THR A 1 94 ? -6.500 10.291 -3.262 1.00 90.56 94 THR A C 1
ATOM 713 O O . THR A 1 94 ? -5.762 10.839 -2.450 1.00 90.56 94 THR A O 1
ATOM 716 N N . GLU A 1 95 ? -7.821 10.376 -3.207 1.00 87.19 95 GLU A N 1
ATOM 717 C CA . GLU A 1 95 ? -8.530 10.949 -2.067 1.00 87.19 95 GLU A CA 1
ATOM 718 C C . GLU A 1 95 ? -8.749 9.840 -1.027 1.00 87.19 95 GLU A C 1
ATOM 720 O O . GLU A 1 95 ? -8.991 8.681 -1.387 1.00 87.19 95 GLU A O 1
ATOM 725 N N . THR A 1 96 ? -8.550 10.168 0.247 1.00 79.62 96 THR A N 1
ATOM 726 C CA . THR A 1 96 ? -8.625 9.236 1.379 1.00 79.62 96 THR A CA 1
ATOM 727 C C . THR A 1 96 ? -9.628 9.739 2.414 1.00 79.62 96 THR A C 1
ATOM 729 O O . THR A 1 96 ? -9.360 9.680 3.603 1.00 79.62 96 THR A O 1
ATOM 732 N N . GLY A 1 97 ? -10.771 10.267 1.995 1.00 73.56 97 GLY A N 1
ATOM 733 C CA . GLY A 1 97 ? -11.762 10.880 2.875 1.00 73.56 97 GLY A CA 1
ATOM 734 C C . GLY A 1 97 ? -11.435 12.318 3.291 1.00 73.56 97 GLY A C 1
ATOM 735 O O . GLY A 1 97 ? -10.288 12.764 3.290 1.00 73.56 97 GLY A O 1
ATOM 736 N N . GLU A 1 98 ? -12.491 13.056 3.646 1.00 77.12 98 GLU A N 1
ATOM 737 C CA . GLU A 1 98 ? -12.440 14.438 4.159 1.00 77.12 98 GLU A CA 1
ATOM 738 C C . GLU A 1 98 ? -11.742 15.459 3.261 1.00 77.12 98 GLU A C 1
ATOM 740 O O . GLU A 1 98 ? -11.273 16.499 3.721 1.00 77.12 98 GLU A O 1
ATOM 745 N N . GLY A 1 99 ? -11.684 15.191 1.958 1.00 79.25 99 GLY A N 1
ATOM 746 C CA . GLY A 1 99 ? -10.952 16.028 1.020 1.00 79.25 99 GLY A CA 1
ATOM 747 C C . GLY A 1 99 ? -9.437 15.926 1.197 1.00 79.25 99 GLY A C 1
ATOM 748 O O . GLY A 1 99 ? -8.706 16.737 0.621 1.00 79.25 99 GLY A O 1
ATOM 749 N N . ARG A 1 100 ? -8.937 14.950 1.969 1.00 83.88 100 ARG A N 1
ATOM 750 C CA . ARG A 1 100 ? -7.503 14.697 2.099 1.00 83.88 100 ARG A CA 1
ATOM 751 C C . ARG A 1 100 ? -7.007 13.943 0.880 1.00 83.88 100 ARG A C 1
ATOM 753 O O . ARG A 1 100 ? -7.542 12.910 0.484 1.00 83.88 100 ARG A O 1
ATOM 760 N N . THR A 1 101 ? -5.952 14.483 0.286 1.00 90.19 101 THR A N 1
ATOM 761 C CA . THR A 1 101 ? -5.327 13.923 -0.909 1.00 90.19 101 THR A CA 1
ATOM 762 C C . THR A 1 101 ? -3.990 13.304 -0.531 1.00 90.19 101 THR A C 1
ATOM 764 O O . THR A 1 101 ? -3.114 13.988 -0.011 1.00 90.19 101 THR A O 1
ATOM 767 N N . LEU A 1 102 ? -3.823 12.017 -0.822 1.00 92.38 102 LEU A N 1
ATOM 768 C CA . LEU A 1 102 ? -2.555 11.307 -0.734 1.00 92.38 102 LEU A CA 1
ATOM 769 C C . LEU A 1 102 ? -1.856 11.364 -2.096 1.00 92.38 102 LEU A C 1
ATOM 771 O O . LEU A 1 102 ? -2.375 10.850 -3.094 1.00 92.38 102 LEU A O 1
ATOM 775 N N . ILE A 1 103 ? -0.664 11.959 -2.120 1.00 96.56 103 ILE A N 1
ATOM 776 C CA . ILE A 1 103 ? 0.206 12.016 -3.297 1.00 96.56 103 ILE A CA 1
ATOM 777 C C . ILE A 1 103 ? 1.470 11.219 -3.011 1.00 96.56 103 ILE A C 1
ATOM 779 O O . ILE A 1 103 ? 2.171 11.471 -2.040 1.00 96.56 103 ILE A O 1
ATOM 783 N N . PHE A 1 104 ? 1.767 10.254 -3.869 1.00 97.38 104 PHE A N 1
ATOM 784 C CA . PHE A 1 104 ? 2.982 9.452 -3.777 1.00 97.38 104 PHE A CA 1
ATOM 785 C C . PHE A 1 104 ? 3.455 9.067 -5.173 1.00 97.38 104 PHE A C 1
ATOM 787 O O . PHE A 1 104 ? 2.737 9.232 -6.158 1.00 97.38 104 PHE A O 1
ATOM 794 N N . TYR A 1 105 ? 4.665 8.544 -5.267 1.00 98.25 105 TYR A N 1
ATOM 795 C CA . TYR A 1 105 ? 5.314 8.178 -6.512 1.00 98.25 105 TYR A CA 1
ATOM 796 C C . TYR A 1 105 ? 5.731 6.717 -6.458 1.00 98.25 105 TYR A C 1
ATOM 798 O O . TYR A 1 105 ? 6.006 6.186 -5.381 1.00 98.25 105 TYR A O 1
ATOM 806 N N . SER A 1 106 ? 5.784 6.072 -7.620 1.00 98.44 106 SER A N 1
ATOM 807 C CA . SER A 1 106 ? 6.418 4.763 -7.757 1.00 98.44 106 SER A CA 1
ATOM 808 C C . SER A 1 106 ? 7.389 4.731 -8.930 1.00 98.44 106 SER A C 1
ATOM 810 O O . SER A 1 106 ? 7.087 5.234 -10.016 1.00 98.44 106 SER A O 1
ATOM 812 N N . LEU A 1 107 ? 8.570 4.156 -8.702 1.00 98.62 107 LEU A N 1
ATOM 813 C CA . LEU A 1 107 ? 9.643 4.042 -9.688 1.00 98.62 107 LEU A CA 1
ATOM 814 C C . LEU A 1 107 ? 9.931 2.567 -9.969 1.00 98.62 107 LEU A C 1
ATOM 816 O O . LEU A 1 107 ? 10.231 1.806 -9.055 1.00 98.62 107 LEU A O 1
ATOM 820 N N . TYR A 1 108 ? 9.866 2.179 -11.242 1.00 98.50 108 TYR A N 1
ATOM 821 C CA . TYR A 1 108 ? 10.090 0.813 -11.721 1.00 98.50 108 TYR A CA 1
ATOM 822 C C . TYR A 1 108 ? 11.318 0.828 -12.620 1.00 98.50 108 TYR A C 1
ATOM 824 O O . TYR A 1 108 ? 11.235 1.373 -13.718 1.00 98.50 108 TYR A O 1
ATOM 832 N N . MET A 1 109 ? 12.445 0.257 -12.198 1.00 98.06 109 MET A N 1
ATOM 833 C CA . MET A 1 109 ? 13.692 0.288 -12.974 1.00 98.06 109 MET A CA 1
ATOM 834 C C . MET A 1 109 ? 14.133 -1.091 -13.460 1.00 98.06 109 MET A C 1
ATOM 836 O O . MET A 1 109 ? 13.598 -2.129 -13.088 1.00 98.06 109 MET A O 1
ATOM 840 N N . HIS A 1 110 ? 15.159 -1.095 -14.307 1.00 96.44 110 HIS A N 1
ATOM 841 C CA . HIS A 1 110 ? 15.728 -2.302 -14.901 1.00 96.44 110 HIS A CA 1
ATOM 842 C C . HIS A 1 110 ? 14.739 -3.072 -15.776 1.00 96.44 110 HIS A C 1
ATOM 844 O O . HIS A 1 110 ? 14.841 -4.288 -15.901 1.00 96.44 110 HIS A O 1
ATOM 850 N N . LEU A 1 111 ? 13.812 -2.368 -16.432 1.00 97.38 111 LEU A N 1
ATOM 851 C CA . LEU A 1 111 ? 12.852 -2.971 -17.355 1.00 97.38 111 LEU A CA 1
ATOM 852 C C . LEU A 1 111 ? 13.553 -3.542 -18.595 1.00 97.38 111 LEU A C 1
ATOM 854 O O . LEU A 1 111 ? 14.513 -2.964 -19.112 1.00 97.38 111 LEU A O 1
ATOM 858 N N . LEU A 1 112 ? 13.061 -4.686 -19.076 1.00 96.50 112 LEU A N 1
ATOM 859 C CA . LEU A 1 112 ? 13.598 -5.401 -20.234 1.00 96.50 112 LEU A CA 1
ATOM 860 C C . LEU A 1 112 ? 13.696 -4.486 -21.481 1.00 96.50 112 LEU A C 1
ATOM 862 O O . LEU A 1 112 ? 12.755 -3.739 -21.756 1.00 96.50 112 LEU A O 1
ATOM 866 N N . PRO A 1 113 ? 14.789 -4.545 -22.270 1.00 96.06 113 PRO A N 1
ATOM 867 C CA . PRO A 1 113 ? 14.908 -3.809 -23.526 1.00 96.06 113 PRO A CA 1
ATOM 868 C C . PRO A 1 113 ? 14.133 -4.489 -24.663 1.00 96.06 113 PRO A C 1
ATOM 870 O O . PRO A 1 113 ? 14.066 -5.718 -24.737 1.00 96.06 113 PRO A O 1
ATOM 873 N N . LEU A 1 114 ? 13.602 -3.698 -25.600 1.00 95.69 114 LEU A N 1
ATOM 874 C CA . LEU A 1 114 ? 12.668 -4.161 -26.638 1.00 95.69 114 LEU A CA 1
ATOM 875 C C . LEU A 1 114 ? 13.211 -5.306 -27.511 1.00 95.69 114 LEU A C 1
ATOM 877 O O . LEU A 1 114 ? 12.459 -6.217 -27.861 1.00 95.69 114 LEU A O 1
ATOM 881 N N . VAL A 1 115 ? 14.513 -5.322 -27.834 1.00 95.19 115 VAL A N 1
ATOM 882 C CA . VAL A 1 115 ? 15.102 -6.405 -28.657 1.00 95.19 115 VAL A CA 1
ATOM 883 C C . VAL A 1 115 ? 15.036 -7.781 -28.007 1.00 95.19 115 VAL A C 1
ATOM 885 O O . VAL A 1 115 ? 15.132 -8.791 -28.703 1.00 95.19 115 VAL A O 1
ATOM 888 N N . GLU A 1 116 ? 14.879 -7.845 -26.686 1.00 94.50 116 GLU A N 1
ATOM 889 C CA . GLU A 1 116 ? 14.833 -9.106 -25.951 1.00 94.50 116 GLU A CA 1
ATOM 890 C C . GLU A 1 116 ? 13.413 -9.650 -25.777 1.00 94.50 116 GLU A C 1
ATOM 892 O O . GLU A 1 116 ? 13.263 -10.812 -25.395 1.00 94.50 116 GLU A O 1
ATOM 897 N N . TYR A 1 117 ? 12.375 -8.878 -26.120 1.00 94.88 117 TYR A N 1
ATOM 898 C CA . TYR A 1 117 ? 10.980 -9.232 -25.827 1.00 94.88 117 TYR A CA 1
ATOM 899 C C . TYR A 1 117 ? 10.588 -10.567 -26.448 1.00 94.88 117 TYR A C 1
ATOM 901 O O . TYR A 1 117 ? 10.192 -11.493 -25.741 1.00 94.88 117 TYR A O 1
ATOM 909 N N . ARG A 1 118 ? 10.812 -10.719 -27.761 1.00 91.38 118 ARG A N 1
ATOM 910 C CA . ARG A 1 118 ? 10.496 -11.960 -28.484 1.00 91.38 118 ARG A CA 1
ATOM 911 C C . ARG A 1 118 ? 11.198 -13.172 -27.863 1.00 91.38 118 ARG A C 1
ATOM 913 O O . ARG A 1 118 ? 10.584 -14.221 -27.712 1.00 91.38 118 ARG A O 1
ATOM 920 N N . LYS A 1 119 ? 12.474 -13.034 -27.484 1.00 90.12 119 LYS A N 1
ATOM 921 C CA . LYS A 1 119 ? 13.256 -14.123 -26.870 1.00 90.12 119 LYS A CA 1
ATOM 922 C C . LYS A 1 119 ? 12.735 -14.489 -25.476 1.00 90.12 119 LYS A C 1
ATOM 924 O O . LYS A 1 119 ? 12.870 -15.636 -25.058 1.00 90.12 119 LYS A O 1
ATOM 929 N N . ARG A 1 120 ? 12.173 -13.521 -24.752 1.00 86.62 120 ARG A N 1
ATOM 930 C CA . ARG A 1 120 ? 11.616 -13.691 -23.405 1.00 86.62 120 ARG A CA 1
ATOM 931 C C . ARG A 1 120 ? 10.127 -14.055 -23.398 1.00 86.62 120 ARG A C 1
ATOM 933 O O . ARG A 1 120 ? 9.584 -14.246 -22.319 1.00 86.62 120 ARG A O 1
ATOM 940 N N . GLY A 1 121 ? 9.483 -14.169 -24.563 1.00 88.69 121 GLY A N 1
ATOM 941 C CA . GLY A 1 121 ? 8.036 -14.386 -24.656 1.00 88.69 121 GLY A CA 1
ATOM 942 C C . GLY A 1 121 ? 7.208 -13.182 -24.193 1.00 88.69 121 GLY A C 1
ATOM 943 O O . GLY A 1 121 ? 6.038 -13.343 -23.868 1.00 88.69 121 GLY A O 1
ATOM 944 N N . ALA A 1 122 ? 7.815 -11.994 -24.139 1.00 92.44 122 ALA A N 1
ATOM 945 C CA . ALA A 1 122 ? 7.133 -10.748 -23.826 1.00 92.44 122 ALA A CA 1
ATOM 946 C C . ALA A 1 122 ? 6.428 -10.198 -25.072 1.00 92.44 122 ALA A C 1
ATOM 948 O O . ALA A 1 122 ? 6.974 -10.249 -26.180 1.00 92.44 122 ALA A O 1
ATOM 949 N N . ASP A 1 123 ? 5.241 -9.633 -24.873 1.00 93.19 123 ASP A N 1
ATOM 950 C CA . ASP A 1 123 ? 4.418 -9.065 -25.935 1.00 93.19 123 ASP A CA 1
ATOM 951 C C . ASP A 1 123 ? 4.254 -7.558 -25.737 1.00 93.19 123 ASP A C 1
ATOM 953 O O . ASP A 1 123 ? 3.491 -7.102 -24.887 1.00 93.19 123 ASP A O 1
ATOM 957 N N . LYS A 1 124 ? 4.957 -6.773 -26.558 1.00 93.81 124 LYS A N 1
ATOM 958 C CA . LYS A 1 124 ? 4.906 -5.309 -26.487 1.00 93.81 124 LYS A CA 1
ATOM 959 C C . LYS A 1 124 ? 3.498 -4.746 -26.709 1.00 93.81 124 LYS A C 1
ATOM 961 O O . LYS A 1 124 ? 3.242 -3.633 -26.270 1.00 93.81 124 LYS A O 1
ATOM 966 N N . GLU A 1 125 ? 2.587 -5.476 -27.358 1.00 96.12 125 GLU A N 1
ATOM 967 C CA . GLU A 1 125 ? 1.223 -4.987 -27.596 1.00 96.12 125 GLU A CA 1
ATOM 968 C C . GLU A 1 125 ? 0.391 -4.917 -26.307 1.00 96.12 125 GLU A C 1
ATOM 970 O O . GLU A 1 125 ? -0.606 -4.197 -26.259 1.00 96.12 125 GLU A O 1
ATOM 975 N N . ARG A 1 126 ? 0.832 -5.589 -25.234 1.00 95.75 126 ARG A N 1
ATOM 976 C CA . ARG A 1 126 ? 0.238 -5.453 -23.896 1.00 95.75 126 ARG A CA 1
ATOM 977 C C . ARG A 1 126 ? 0.658 -4.175 -23.168 1.00 95.75 126 ARG A C 1
ATOM 979 O O . ARG A 1 126 ? 0.035 -3.832 -22.168 1.00 95.75 126 ARG A O 1
ATOM 986 N N . LEU A 1 127 ? 1.694 -3.483 -23.644 1.00 97.50 127 LEU A N 1
ATOM 987 C CA . LEU A 1 127 ? 2.099 -2.190 -23.098 1.00 97.50 127 LEU A CA 1
ATOM 988 C C . LEU A 1 127 ? 1.154 -1.078 -23.575 1.00 97.50 127 LEU A C 1
ATOM 990 O O . LEU A 1 127 ? 0.657 -1.141 -24.706 1.00 97.50 127 LEU A O 1
ATOM 994 N N . PRO A 1 128 ? 0.983 -0.002 -22.792 1.00 97.56 128 PRO A N 1
ATOM 995 C CA . PRO A 1 128 ? 0.523 1.283 -23.303 1.00 97.56 128 PRO A CA 1
ATOM 996 C C . PRO A 1 128 ? 1.327 1.728 -24.533 1.00 97.56 128 PRO A C 1
ATOM 998 O O . PRO A 1 128 ? 2.531 1.486 -24.611 1.00 97.56 128 PRO A O 1
ATOM 1001 N N . GLU A 1 129 ? 0.674 2.392 -25.492 1.00 97.06 129 GLU A N 1
ATOM 1002 C CA . GLU A 1 129 ? 1.270 2.759 -26.789 1.00 97.06 129 GLU A CA 1
ATOM 1003 C C . GLU A 1 129 ? 2.591 3.532 -26.650 1.00 97.06 129 GLU A C 1
ATOM 1005 O O . GLU A 1 129 ? 3.576 3.197 -27.312 1.00 97.06 129 GLU A O 1
ATOM 1010 N N . PHE A 1 130 ? 2.653 4.484 -25.713 1.00 96.25 130 PHE A N 1
ATOM 1011 C CA . PHE A 1 130 ? 3.840 5.308 -25.458 1.00 96.25 130 PHE A CA 1
ATOM 1012 C C . PHE A 1 130 ? 5.059 4.511 -24.949 1.00 96.25 130 PHE A C 1
ATOM 1014 O O . PHE A 1 130 ? 6.182 5.002 -25.018 1.00 96.25 130 PHE A O 1
ATOM 1021 N N . LEU A 1 131 ? 4.873 3.268 -24.485 1.00 97.50 131 LEU A N 1
ATOM 1022 C CA . LEU A 1 131 ? 5.956 2.383 -24.041 1.00 97.50 131 LEU A CA 1
ATOM 1023 C C . LEU A 1 131 ? 6.412 1.379 -25.116 1.00 97.50 131 LEU A C 1
ATOM 1025 O O . LEU A 1 131 ? 7.352 0.617 -24.890 1.00 97.50 131 LEU A O 1
ATOM 1029 N N . ARG A 1 132 ? 5.773 1.346 -26.294 1.00 97.06 132 ARG A N 1
ATOM 1030 C CA . ARG A 1 132 ? 6.050 0.327 -27.331 1.00 97.06 132 ARG A CA 1
ATOM 1031 C C . ARG A 1 132 ? 7.272 0.628 -28.194 1.00 97.06 132 ARG A C 1
ATOM 1033 O O . ARG A 1 132 ? 7.721 -0.253 -28.932 1.00 97.06 132 ARG A O 1
ATOM 1040 N N . MET A 1 133 ? 7.789 1.853 -28.122 1.00 95.06 133 MET A N 1
ATOM 1041 C CA . MET A 1 133 ? 8.887 2.355 -28.947 1.00 95.06 133 MET A CA 1
ATOM 1042 C C . MET A 1 133 ? 10.011 2.923 -28.071 1.00 95.06 133 MET A C 1
ATOM 1044 O O . MET A 1 133 ? 9.740 3.427 -26.983 1.00 95.06 133 MET A O 1
ATOM 1048 N N . PRO A 1 134 ? 11.278 2.845 -28.515 1.00 95.06 134 PRO A N 1
ATOM 1049 C CA . PRO A 1 134 ? 12.399 3.379 -27.752 1.00 95.06 134 PRO A CA 1
ATOM 1050 C C . PRO A 1 134 ? 12.322 4.909 -27.645 1.00 95.06 134 PRO A C 1
ATOM 1052 O O . PRO A 1 134 ? 11.998 5.587 -28.616 1.00 95.06 134 PRO A O 1
ATOM 1055 N N . THR A 1 135 ? 12.690 5.459 -26.485 1.00 93.62 135 THR A N 1
ATOM 1056 C CA . THR A 1 135 ? 12.606 6.908 -26.195 1.00 93.62 135 THR A CA 1
ATOM 1057 C C . THR A 1 135 ? 13.765 7.728 -26.772 1.00 93.62 135 THR A C 1
ATOM 1059 O O . THR A 1 135 ? 13.857 8.931 -26.548 1.00 93.62 135 THR A O 1
ATOM 1062 N N . GLY A 1 136 ? 14.695 7.092 -27.485 1.00 85.75 136 GLY A N 1
ATOM 1063 C CA . GLY A 1 136 ? 15.899 7.734 -28.000 1.00 85.75 136 GLY A CA 1
ATOM 1064 C C . GLY A 1 136 ? 16.668 6.839 -28.974 1.00 85.75 136 GLY A C 1
ATOM 1065 O O . GLY A 1 136 ? 16.102 5.878 -29.502 1.00 85.75 136 GLY A O 1
ATOM 1066 N N . PRO A 1 137 ? 17.957 7.135 -29.225 1.00 81.38 137 PRO A N 1
ATOM 1067 C CA . PRO A 1 137 ? 18.773 6.393 -30.180 1.00 81.38 137 PRO A CA 1
ATOM 1068 C C . PRO A 1 137 ? 18.757 4.881 -29.943 1.00 81.38 137 PRO A C 1
ATOM 1070 O O . PRO A 1 137 ? 18.801 4.401 -28.812 1.00 81.38 137 PRO A O 1
ATOM 1073 N N . VAL A 1 138 ? 18.753 4.122 -31.036 1.00 87.06 138 VAL A N 1
ATOM 1074 C CA . VAL A 1 138 ? 18.675 2.652 -31.020 1.00 87.06 138 VAL A CA 1
ATOM 1075 C C . VAL A 1 138 ? 20.045 1.975 -31.109 1.00 87.06 138 VAL A C 1
ATOM 1077 O O . VAL A 1 138 ? 20.135 0.783 -31.382 1.00 87.06 138 VAL A O 1
ATOM 1080 N N . SER A 1 139 ? 21.132 2.715 -30.895 1.00 86.75 139 SER A N 1
ATOM 1081 C CA . SER A 1 139 ? 22.491 2.174 -30.954 1.00 86.75 139 SER A CA 1
ATOM 1082 C C . SER A 1 139 ? 22.807 1.331 -29.717 1.00 86.75 139 SER A C 1
ATOM 1084 O O . SER A 1 139 ? 22.548 1.728 -28.580 1.00 86.75 139 SER A O 1
ATOM 1086 N N . LYS A 1 140 ? 23.412 0.157 -29.923 1.00 86.56 140 LYS A N 1
ATOM 1087 C CA . LYS A 1 140 ? 23.776 -0.763 -28.836 1.00 86.56 140 LYS A CA 1
ATOM 1088 C C . LYS A 1 140 ? 24.758 -0.110 -27.854 1.00 86.56 140 LYS A C 1
ATOM 1090 O O . LYS A 1 140 ? 25.756 0.470 -28.271 1.00 86.56 140 LYS A O 1
ATOM 1095 N N . GLY A 1 141 ? 24.503 -0.273 -26.555 1.00 80.38 141 GLY A N 1
ATOM 1096 C CA . GLY A 1 141 ? 25.369 0.231 -25.486 1.00 80.38 141 GLY A CA 1
ATOM 1097 C C . GLY A 1 141 ? 25.144 1.695 -25.097 1.00 80.38 141 GLY A C 1
ATOM 1098 O O . GLY A 1 141 ? 25.773 2.146 -24.147 1.00 80.38 141 GLY A O 1
ATOM 1099 N N . GLN A 1 142 ? 24.255 2.428 -25.778 1.00 82.19 142 GLN A N 1
ATOM 1100 C CA . GLN A 1 142 ? 23.916 3.801 -25.400 1.00 82.19 142 GLN A CA 1
ATOM 1101 C C . GLN A 1 142 ? 22.818 3.847 -24.333 1.00 82.19 142 GLN A C 1
ATOM 1103 O O . GLN A 1 142 ? 21.857 3.080 -24.374 1.00 82.19 142 GLN A O 1
ATOM 1108 N N . VAL A 1 143 ? 22.946 4.793 -23.402 1.00 85.06 143 VAL A N 1
ATOM 1109 C CA . VAL A 1 143 ? 21.876 5.155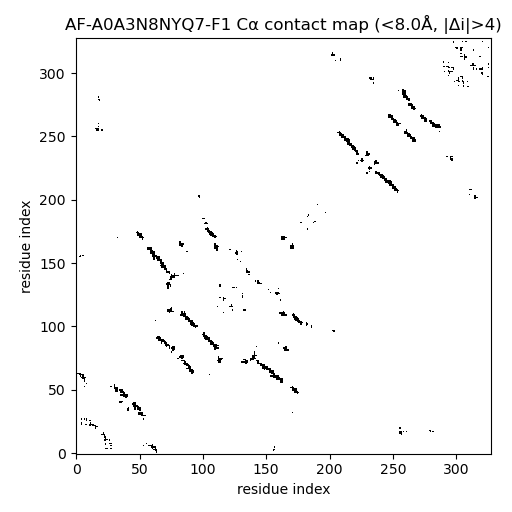 -22.468 1.00 85.06 143 VAL A CA 1
ATOM 1110 C C . VAL A 1 143 ? 21.003 6.207 -23.146 1.00 85.06 143 VAL A C 1
ATOM 1112 O O . VAL A 1 143 ? 21.466 7.313 -23.422 1.00 85.06 143 VAL A O 1
ATOM 1115 N N . THR A 1 144 ? 19.748 5.868 -23.436 1.00 79.69 144 THR A N 1
ATOM 1116 C CA . THR A 1 144 ? 18.794 6.835 -23.988 1.00 79.69 144 THR A CA 1
ATOM 1117 C C . THR A 1 144 ? 18.416 7.873 -22.927 1.00 79.69 144 THR A C 1
ATOM 1119 O O . THR A 1 144 ? 18.328 7.536 -21.745 1.00 79.69 144 THR A O 1
ATOM 1122 N N . PRO A 1 145 ? 18.190 9.147 -23.286 1.00 87.69 145 PRO A N 1
ATOM 1123 C CA . PRO A 1 145 ? 17.587 10.099 -22.361 1.00 87.69 145 PRO A CA 1
ATOM 1124 C C . PRO A 1 145 ? 16.209 9.614 -21.889 1.00 87.69 145 PRO A C 1
ATOM 1126 O O . PRO A 1 145 ? 15.503 8.894 -22.601 1.00 87.69 145 PRO A O 1
ATOM 1129 N N . ALA A 1 146 ? 15.844 9.981 -20.660 1.00 94.25 146 ALA A N 1
ATOM 1130 C CA . ALA A 1 146 ? 14.457 9.857 -20.228 1.00 94.25 146 ALA A CA 1
ATOM 1131 C C . ALA A 1 146 ? 13.626 10.940 -20.924 1.00 94.25 146 ALA A C 1
ATOM 1133 O O . ALA A 1 146 ? 14.137 12.031 -21.187 1.00 94.25 146 ALA A O 1
ATOM 1134 N N . VAL A 1 147 ? 12.364 10.642 -21.198 1.00 96.81 147 VAL A N 1
ATOM 1135 C CA . VAL A 1 147 ? 11.403 11.607 -21.741 1.00 96.81 147 VAL A CA 1
ATOM 1136 C C . VAL A 1 147 ? 10.332 11.895 -20.696 1.00 96.81 147 VAL A C 1
ATOM 1138 O O . VAL A 1 147 ? 10.111 11.090 -19.786 1.00 96.81 147 VAL A O 1
ATOM 1141 N N . SER A 1 148 ? 9.689 13.059 -20.807 1.00 96.94 148 SER A N 1
ATOM 1142 C CA . SER A 1 148 ? 8.513 13.379 -19.997 1.00 96.94 148 SER A CA 1
ATOM 1143 C C . SER A 1 148 ? 7.391 12.387 -20.299 1.00 96.94 148 SER A C 1
ATOM 1145 O O . SER A 1 148 ? 7.285 11.881 -21.415 1.00 96.94 148 SER A O 1
ATOM 1147 N N . GLY A 1 149 ? 6.538 12.112 -19.316 1.00 95.31 149 GLY A N 1
ATOM 1148 C CA . GLY A 1 149 ? 5.331 11.332 -19.555 1.00 95.31 149 GLY A CA 1
ATOM 1149 C C . GLY A 1 149 ? 4.265 12.060 -20.372 1.00 95.31 149 GLY A C 1
ATOM 1150 O O . GLY A 1 149 ? 3.322 11.402 -20.787 1.00 95.31 149 GLY A O 1
ATOM 1151 N N . GLU A 1 150 ? 4.398 13.367 -20.638 1.00 92.88 150 GLU A N 1
ATOM 1152 C CA . GLU A 1 150 ? 3.501 14.145 -21.519 1.00 92.88 150 GLU A CA 1
ATOM 1153 C C . GLU A 1 150 ? 2.001 14.006 -21.171 1.00 92.88 150 GLU A C 1
ATOM 1155 O O . GLU A 1 150 ? 1.136 13.990 -22.043 1.00 92.88 150 GLU A O 1
ATOM 1160 N N . GLY A 1 151 ? 1.677 13.875 -19.878 1.00 93.38 151 GLY A N 1
ATOM 1161 C CA . GLY A 1 151 ? 0.301 13.697 -19.398 1.00 93.38 151 GLY A CA 1
ATOM 1162 C C . GLY A 1 151 ? -0.294 12.306 -19.656 1.00 93.38 151 GLY A C 1
ATOM 1163 O O . GLY A 1 151 ? -1.486 12.100 -19.404 1.00 93.38 151 GLY A O 1
ATOM 1164 N N . ASN A 1 152 ? 0.507 11.344 -20.136 1.00 98.12 152 ASN A N 1
ATOM 1165 C CA . ASN A 1 152 ? 0.097 9.948 -20.246 1.00 98.12 152 ASN A CA 1
ATOM 1166 C C . ASN A 1 152 ? -0.322 9.402 -18.880 1.00 98.12 152 ASN A C 1
ATOM 1168 O O . ASN A 1 152 ? 0.239 9.746 -17.837 1.00 98.12 152 ASN A O 1
ATOM 1172 N N . LYS A 1 153 ? -1.307 8.506 -18.896 1.00 98.06 153 LYS A N 1
ATOM 1173 C CA . LYS A 1 153 ? -1.854 7.879 -17.694 1.00 98.06 153 LYS A CA 1
ATOM 1174 C C . LYS A 1 153 ? -1.844 6.374 -17.838 1.00 98.06 153 LYS A C 1
ATOM 1176 O O . LYS A 1 153 ? -1.995 5.846 -18.937 1.00 98.06 153 LYS A O 1
ATOM 1181 N N . VAL A 1 154 ? -1.717 5.710 -16.704 1.00 98.06 154 VAL A N 1
ATOM 1182 C CA . VAL A 1 154 ? -1.840 4.262 -16.581 1.00 98.06 154 VAL A CA 1
ATOM 1183 C C . VAL A 1 154 ? -2.868 3.942 -15.508 1.00 98.06 154 VAL A C 1
ATOM 1185 O O . VAL A 1 154 ? -3.073 4.706 -14.559 1.00 98.06 154 VAL A O 1
ATOM 1188 N N . ARG A 1 155 ? -3.541 2.812 -15.669 1.00 97.25 155 ARG A N 1
ATOM 1189 C CA . ARG A 1 155 ? -4.422 2.234 -14.663 1.00 97.25 155 ARG A CA 1
ATOM 1190 C C . ARG A 1 155 ? -3.658 1.242 -13.809 1.00 97.25 155 ARG A C 1
ATOM 1192 O O . ARG A 1 155 ? -2.682 0.629 -14.239 1.00 97.25 155 ARG A O 1
ATOM 1199 N N . ARG A 1 156 ? -4.141 1.046 -12.587 1.00 96.00 156 ARG A N 1
ATOM 1200 C CA . ARG A 1 156 ? -3.688 -0.029 -11.714 1.00 96.00 156 ARG A CA 1
ATOM 1201 C C . ARG A 1 156 ? -3.779 -1.354 -12.467 1.00 96.00 156 ARG A C 1
ATOM 1203 O O . ARG A 1 156 ? -4.844 -1.696 -12.980 1.00 96.00 156 ARG A O 1
ATOM 1210 N N . LYS A 1 157 ? -2.687 -2.120 -12.447 1.00 94.25 157 LYS A N 1
ATOM 1211 C CA . LYS A 1 157 ? -2.484 -3.373 -13.194 1.00 94.25 157 LYS A CA 1
ATOM 1212 C C . LYS A 1 157 ? -2.273 -3.234 -14.706 1.00 94.25 157 LYS A C 1
ATOM 1214 O O . LYS A 1 157 ? -2.236 -4.261 -15.378 1.00 94.25 157 LYS A O 1
ATOM 1219 N N . ASP A 1 158 ? -2.072 -2.038 -15.249 1.00 97.50 158 ASP A N 1
ATOM 1220 C CA . ASP A 1 158 ? -1.518 -1.930 -16.602 1.00 97.50 158 ASP A CA 1
ATOM 1221 C C . ASP A 1 158 ? -0.088 -2.482 -16.621 1.00 97.50 158 ASP A C 1
ATOM 1223 O O . ASP A 1 158 ? 0.675 -2.290 -15.670 1.00 97.50 158 ASP A O 1
ATOM 1227 N N . VAL A 1 159 ? 0.283 -3.170 -17.704 1.00 97.75 159 VAL A N 1
ATOM 1228 C CA . VAL A 1 159 ? 1.644 -3.689 -17.891 1.00 97.75 159 VAL A CA 1
ATOM 1229 C C . VAL A 1 159 ? 2.563 -2.529 -18.268 1.00 97.75 159 VAL A C 1
ATOM 1231 O O . VAL A 1 159 ? 2.375 -1.885 -19.296 1.00 97.75 159 VAL A O 1
ATOM 1234 N N . LEU A 1 160 ? 3.578 -2.274 -17.448 1.00 98.38 160 LEU A N 1
ATOM 1235 C CA . LEU A 1 160 ? 4.585 -1.228 -17.659 1.00 98.38 160 LEU A CA 1
ATOM 1236 C C . LEU A 1 160 ? 5.855 -1.757 -18.330 1.00 98.38 160 LEU A C 1
ATOM 1238 O O . LEU A 1 160 ? 6.668 -0.985 -18.835 1.00 98.38 160 LEU A O 1
ATOM 1242 N N . GLY A 1 161 ? 6.056 -3.072 -18.315 1.00 97.50 161 GLY A N 1
ATOM 1243 C CA . GLY A 1 161 ? 7.256 -3.705 -18.835 1.00 97.50 161 GLY A CA 1
ATOM 1244 C C . GLY A 1 161 ? 7.373 -5.155 -18.399 1.00 97.50 161 GLY A C 1
ATOM 1245 O O . GLY A 1 161 ? 6.440 -5.753 -17.867 1.00 97.50 161 GLY A O 1
ATOM 1246 N N . TRP A 1 162 ? 8.561 -5.708 -18.606 1.00 96.81 162 TRP A N 1
ATOM 1247 C CA . TRP A 1 162 ? 8.947 -7.027 -18.118 1.00 96.81 162 TRP A CA 1
ATOM 1248 C C . TRP A 1 162 ? 10.177 -6.906 -17.240 1.00 96.81 162 TRP A C 1
ATOM 1250 O O . TRP A 1 162 ? 11.016 -6.025 -17.459 1.00 96.81 162 TRP A O 1
ATOM 1260 N N . LEU A 1 163 ? 10.292 -7.837 -16.293 1.00 95.69 163 LEU A N 1
ATOM 1261 C CA . LEU A 1 163 ? 11.475 -8.008 -15.463 1.00 95.69 163 LEU A CA 1
ATOM 1262 C C . LEU A 1 163 ? 12.732 -8.063 -16.343 1.00 95.69 163 LEU A C 1
ATOM 1264 O O . LEU A 1 163 ? 12.873 -8.934 -17.209 1.00 95.69 163 LEU A O 1
ATOM 1268 N N . GLY A 1 164 ? 13.641 -7.119 -16.124 1.00 95.50 164 GLY A N 1
ATOM 1269 C CA . GLY A 1 164 ? 14.952 -7.117 -16.747 1.00 95.50 164 GLY A CA 1
ATOM 1270 C C . GLY A 1 164 ? 16.037 -7.495 -15.748 1.00 95.50 164 GLY A C 1
ATOM 1271 O O . GLY A 1 164 ? 15.909 -8.500 -15.053 1.00 95.50 164 GLY A O 1
ATOM 1272 N N . GLN A 1 165 ? 17.150 -6.763 -15.765 1.00 94.69 165 GLN A N 1
ATOM 1273 C CA . GLN A 1 165 ? 18.31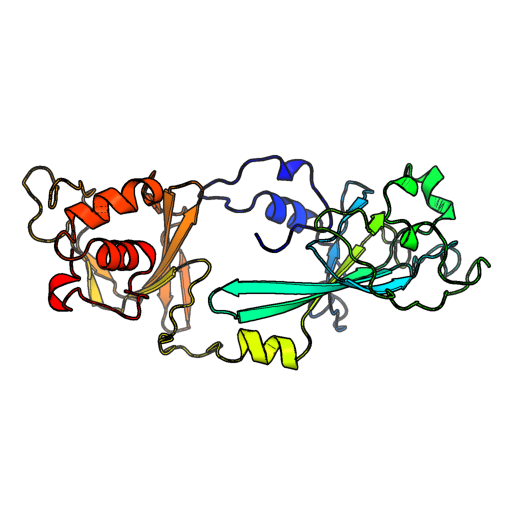3 -7.068 -14.935 1.00 94.69 165 GLN A CA 1
ATOM 1274 C C . GLN A 1 165 ? 19.231 -5.856 -14.771 1.00 94.69 165 GLN A C 1
ATOM 1276 O O . GLN A 1 165 ? 19.292 -4.991 -15.648 1.00 94.69 165 GLN A O 1
ATOM 1281 N N . TYR A 1 166 ? 20.032 -5.859 -13.713 1.00 93.94 166 TYR A N 1
ATOM 1282 C CA . TYR A 1 166 ? 21.151 -4.942 -13.517 1.00 93.94 166 TYR A CA 1
ATOM 1283 C C . TYR A 1 166 ? 22.387 -5.737 -13.114 1.00 93.94 166 TYR A C 1
ATOM 1285 O O . TYR A 1 166 ? 22.285 -6.672 -12.328 1.00 93.94 166 TYR A O 1
ATOM 1293 N N . GLU A 1 167 ? 23.542 -5.443 -13.713 1.00 92.88 167 GLU A N 1
ATOM 1294 C CA . GLU A 1 167 ? 24.783 -6.199 -13.478 1.00 92.88 167 GLU A CA 1
ATOM 1295 C C . GLU A 1 167 ? 24.621 -7.735 -13.549 1.00 92.88 167 GLU A C 1
ATOM 1297 O O . GLU A 1 167 ? 25.284 -8.489 -12.842 1.00 92.88 167 GLU A O 1
ATOM 1302 N N . ARG A 1 168 ? 23.779 -8.216 -14.478 1.00 92.31 168 ARG A N 1
ATOM 1303 C CA . ARG A 1 168 ? 23.388 -9.632 -14.679 1.00 92.31 168 ARG A CA 1
ATOM 1304 C C . ARG A 1 168 ? 22.480 -10.238 -13.602 1.00 92.31 168 ARG A C 1
ATOM 1306 O O . ARG A 1 168 ? 22.134 -11.411 -13.731 1.00 92.31 168 ARG A O 1
ATOM 1313 N N . MET A 1 169 ? 22.053 -9.471 -12.606 1.00 91.94 169 MET A N 1
ATOM 1314 C CA . MET A 1 169 ? 21.080 -9.903 -11.604 1.00 91.94 169 MET A CA 1
ATOM 1315 C C . MET A 1 169 ? 19.656 -9.638 -12.109 1.00 91.94 169 MET A C 1
ATOM 1317 O O . MET A 1 169 ? 19.317 -8.482 -12.366 1.00 91.94 169 MET A O 1
ATOM 1321 N N . PRO A 1 170 ? 18.814 -10.672 -12.298 1.00 92.81 170 PRO A N 1
ATOM 1322 C CA . PRO A 1 170 ? 17.454 -10.499 -12.794 1.00 92.81 170 PRO A CA 1
ATOM 1323 C C . PRO A 1 170 ? 16.524 -10.006 -11.678 1.00 92.81 170 PRO A C 1
ATOM 1325 O O . PRO A 1 170 ? 15.913 -10.808 -10.979 1.00 92.81 170 PRO A O 1
ATOM 1328 N N . HIS A 1 171 ? 16.422 -8.690 -11.511 1.00 93.88 171 HIS A N 1
ATOM 1329 C CA . HIS A 1 171 ? 15.534 -8.049 -10.542 1.00 93.88 171 HIS A CA 1
ATOM 1330 C C . HIS A 1 171 ? 14.826 -6.822 -11.137 1.00 93.88 171 HIS A C 1
ATOM 1332 O O . HIS A 1 171 ? 15.220 -6.286 -12.176 1.00 93.88 171 HIS A O 1
ATOM 1338 N N . LEU A 1 172 ? 13.773 -6.384 -10.457 1.00 95.56 172 LEU A N 1
ATOM 1339 C CA . LEU A 1 172 ? 13.163 -5.067 -10.583 1.00 95.56 172 LEU A CA 1
ATOM 1340 C C . LEU A 1 172 ? 13.669 -4.236 -9.409 1.00 95.56 172 LEU A C 1
ATOM 1342 O O . LEU A 1 172 ? 13.479 -4.650 -8.270 1.00 95.56 172 LEU A O 1
ATOM 1346 N N . HIS A 1 173 ? 14.273 -3.080 -9.663 1.00 96.31 173 HIS A N 1
ATOM 1347 C CA . HIS A 1 173 ? 14.450 -2.095 -8.598 1.00 96.31 173 HIS A CA 1
ATOM 1348 C C . HIS A 1 173 ? 13.176 -1.264 -8.500 1.00 96.31 173 HIS A C 1
ATOM 1350 O O . HIS A 1 173 ? 12.717 -0.712 -9.506 1.00 96.31 173 HIS A O 1
ATOM 1356 N N . PHE A 1 174 ? 12.582 -1.251 -7.312 1.00 95.94 174 PHE A N 1
ATOM 1357 C CA . PHE A 1 174 ? 11.269 -0.681 -7.065 1.00 95.94 174 PHE A CA 1
ATOM 1358 C C . PHE A 1 174 ? 11.298 0.272 -5.873 1.00 95.94 174 PHE A C 1
ATOM 1360 O O . PHE A 1 174 ? 11.773 -0.090 -4.796 1.00 95.94 174 PHE A O 1
ATOM 1367 N N . GLU A 1 175 ? 10.756 1.472 -6.066 1.00 97.00 175 GLU A N 1
ATOM 1368 C CA . GLU A 1 175 ? 10.616 2.478 -5.013 1.00 97.00 175 GLU A CA 1
ATOM 1369 C C . GLU A 1 175 ? 9.163 2.940 -4.908 1.00 97.00 175 GLU A C 1
ATOM 1371 O O . GLU A 1 175 ? 8.478 3.096 -5.922 1.00 97.00 175 GLU A O 1
ATOM 1376 N N . ILE A 1 176 ? 8.722 3.219 -3.680 1.00 95.75 176 ILE A N 1
ATOM 1377 C CA . ILE A 1 176 ? 7.531 4.016 -3.386 1.00 95.75 176 ILE A CA 1
ATOM 1378 C C . ILE A 1 176 ? 7.983 5.144 -2.471 1.00 95.75 176 ILE A C 1
ATOM 1380 O O . ILE A 1 176 ? 8.579 4.890 -1.426 1.00 95.75 176 ILE A O 1
ATOM 1384 N N . PHE A 1 177 ? 7.710 6.383 -2.854 1.00 95.94 177 PHE A N 1
ATOM 1385 C CA . PHE A 1 177 ? 8.168 7.541 -2.097 1.00 95.94 177 PHE A CA 1
ATOM 1386 C C . PHE A 1 177 ? 7.210 8.718 -2.234 1.00 95.94 177 PHE A C 1
ATOM 1388 O O . PHE A 1 177 ? 6.300 8.722 -3.060 1.00 95.94 177 PHE A O 1
ATOM 1395 N N . MET A 1 178 ? 7.419 9.733 -1.409 1.00 96.19 178 MET A N 1
ATOM 1396 C CA . MET A 1 178 ? 6.686 10.994 -1.446 1.00 96.19 178 MET A CA 1
ATOM 1397 C C . MET A 1 178 ? 7.693 12.135 -1.536 1.00 96.19 178 MET A C 1
ATOM 1399 O O . MET A 1 178 ? 8.828 12.001 -1.071 1.00 96.19 178 MET A O 1
ATOM 1403 N N . LEU A 1 179 ? 7.286 13.260 -2.122 1.00 96.00 179 LEU A N 1
ATOM 1404 C CA . LEU A 1 179 ? 8.042 14.495 -1.938 1.00 96.00 179 LEU A CA 1
ATOM 1405 C C . LEU A 1 179 ? 7.862 14.978 -0.491 1.00 96.00 179 LEU A C 1
ATOM 1407 O O . LEU A 1 179 ? 6.826 14.684 0.107 1.00 96.00 179 LEU A O 1
ATOM 1411 N N . PRO A 1 180 ? 8.823 15.731 0.075 1.00 95.44 180 PRO A N 1
ATOM 1412 C CA . PRO A 1 180 ? 8.706 16.234 1.443 1.00 95.44 180 PRO A CA 1
ATOM 1413 C C . PRO A 1 180 ? 7.403 17.003 1.695 1.00 95.44 180 PRO A C 1
ATOM 1415 O O . PRO A 1 180 ? 6.730 16.749 2.684 1.00 95.44 180 PRO A O 1
ATOM 1418 N N . GLU A 1 181 ? 6.996 17.866 0.758 1.00 95.56 181 GLU A N 1
ATOM 1419 C CA . GLU A 1 181 ? 5.743 18.624 0.859 1.00 95.56 181 GLU A CA 1
ATOM 1420 C C . GLU A 1 181 ? 4.497 17.726 0.872 1.00 95.56 181 GLU A C 1
ATOM 1422 O O . GLU A 1 181 ? 3.596 17.944 1.677 1.00 95.56 181 GLU A O 1
ATOM 1427 N N . ASP A 1 182 ? 4.469 16.685 0.033 1.00 95.12 182 ASP A N 1
ATOM 1428 C CA . ASP A 1 182 ? 3.362 15.728 -0.039 1.00 95.12 182 ASP A CA 1
ATOM 1429 C C . ASP A 1 182 ? 3.305 14.867 1.235 1.00 95.12 182 ASP A C 1
ATOM 1431 O O . ASP A 1 182 ? 2.226 14.575 1.757 1.00 95.12 182 ASP A O 1
ATOM 1435 N N . PHE A 1 183 ? 4.474 14.469 1.752 1.00 93.38 183 PHE A N 1
ATOM 1436 C CA . PHE A 1 183 ? 4.594 13.725 3.002 1.00 93.38 183 PHE A CA 1
ATOM 1437 C C . PHE A 1 183 ? 4.099 14.559 4.180 1.00 93.38 183 PHE A C 1
ATOM 1439 O O . PHE A 1 183 ? 3.243 14.097 4.926 1.00 93.38 183 PHE A O 1
ATOM 1446 N N . ASP A 1 184 ? 4.586 15.789 4.332 1.00 91.31 184 ASP A N 1
ATOM 1447 C CA . ASP A 1 184 ? 4.202 16.667 5.437 1.00 91.31 184 ASP A CA 1
ATOM 1448 C C . ASP A 1 184 ? 2.721 17.057 5.354 1.00 91.31 184 ASP A C 1
ATOM 1450 O O . ASP A 1 184 ? 2.032 17.080 6.375 1.00 91.31 184 ASP A O 1
ATOM 1454 N N . ALA A 1 185 ? 2.194 17.292 4.148 1.00 90.12 185 ALA A N 1
ATOM 1455 C CA . ALA A 1 185 ? 0.778 17.590 3.947 1.00 90.12 185 ALA A CA 1
ATOM 1456 C C . ALA A 1 185 ? -0.137 16.449 4.422 1.00 90.12 185 ALA A C 1
ATOM 1458 O O . ALA A 1 185 ? -1.203 16.710 4.982 1.00 90.12 185 ALA A O 1
ATOM 1459 N N . TYR A 1 186 ? 0.269 15.192 4.218 1.00 88.94 186 TYR A N 1
ATOM 1460 C CA . TYR A 1 186 ? -0.551 14.037 4.581 1.00 88.94 186 TYR A CA 1
ATOM 1461 C C . TYR A 1 186 ? -0.255 13.501 5.991 1.00 88.94 186 TYR A C 1
ATOM 1463 O O . TYR A 1 186 ? -1.168 13.260 6.783 1.00 88.94 186 TYR A O 1
ATOM 1471 N N . PHE A 1 187 ? 1.0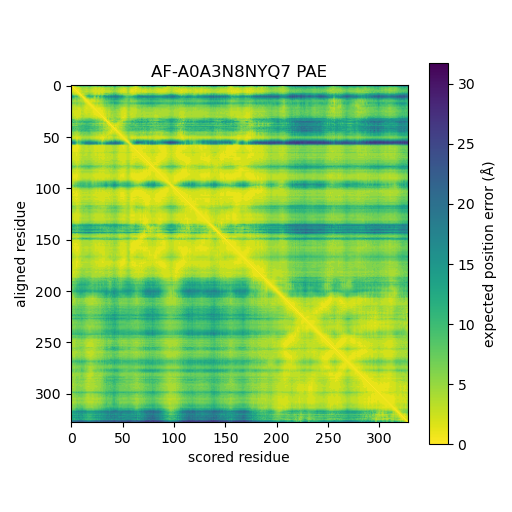24 13.317 6.316 1.00 88.25 187 PHE A N 1
ATOM 1472 C CA . PHE A 1 187 ? 1.515 12.671 7.533 1.00 88.25 187 PHE A CA 1
ATOM 1473 C C . PHE A 1 187 ? 2.083 13.640 8.571 1.00 88.25 187 PHE A C 1
ATOM 1475 O O . PHE A 1 187 ? 2.375 13.193 9.677 1.00 88.25 187 PHE A O 1
ATOM 1482 N N . GLY A 1 188 ? 2.211 14.941 8.296 1.00 87.12 188 GLY A N 1
ATOM 1483 C CA . GLY A 1 188 ? 2.848 15.897 9.215 1.00 87.12 188 GLY A CA 1
ATOM 1484 C C . GLY A 1 188 ? 2.146 16.056 10.570 1.00 87.12 188 GLY A C 1
ATOM 1485 O O . GLY A 1 188 ? 2.762 16.484 11.542 1.00 87.12 188 GLY A O 1
ATOM 1486 N N . SER A 1 189 ? 0.872 15.663 10.675 1.00 84.00 189 SER A N 1
ATOM 1487 C CA . SER A 1 189 ? 0.136 15.609 11.950 1.00 84.00 189 SER A CA 1
ATOM 1488 C C . SER A 1 189 ? 0.360 14.312 12.745 1.00 84.00 189 SER A C 1
ATOM 1490 O O . SER A 1 189 ? -0.134 14.176 13.869 1.00 84.00 189 SER A O 1
ATOM 1492 N N . THR A 1 190 ? 1.106 13.350 12.192 1.00 86.12 190 THR A N 1
ATOM 1493 C CA . THR A 1 190 ? 1.408 12.074 12.847 1.00 86.12 190 THR A CA 1
ATOM 1494 C C . THR A 1 190 ? 2.337 12.307 14.031 1.00 86.12 190 THR A C 1
ATOM 1496 O O . THR A 1 190 ? 3.430 12.848 13.898 1.00 86.12 190 THR A O 1
ATOM 1499 N N . GLN A 1 191 ? 1.936 11.833 15.207 1.00 86.12 191 GLN A N 1
ATOM 1500 C CA . GLN A 1 191 ? 2.701 11.991 16.446 1.00 86.12 191 GLN A CA 1
ATOM 1501 C C . GLN A 1 191 ? 3.728 10.858 16.619 1.00 86.12 191 GLN A C 1
ATOM 1503 O O . GLN A 1 191 ? 3.691 10.112 17.599 1.00 86.12 191 GLN A O 1
ATOM 1508 N N . LEU A 1 192 ? 4.627 10.694 15.640 1.00 84.00 192 LEU A N 1
ATOM 1509 C CA . LEU A 1 192 ? 5.670 9.662 15.674 1.00 84.00 192 LEU A CA 1
ATOM 1510 C C . LEU A 1 192 ? 6.583 9.845 16.894 1.00 84.00 192 LEU A C 1
ATOM 1512 O O . LEU A 1 192 ? 7.026 10.949 17.198 1.00 84.00 192 LEU A O 1
ATOM 1516 N N . GLY A 1 193 ? 6.865 8.749 17.602 1.00 79.38 193 GLY A N 1
ATOM 1517 C CA . GLY A 1 193 ? 7.708 8.761 18.802 1.00 79.38 193 GLY A CA 1
ATOM 1518 C C . GLY A 1 193 ? 7.047 9.344 20.058 1.00 79.38 193 GLY A C 1
ATOM 1519 O O . GLY A 1 193 ? 7.673 9.343 21.115 1.00 79.38 193 GLY A O 1
ATOM 1520 N N . ASN A 1 194 ? 5.792 9.802 19.988 1.00 81.62 194 ASN A N 1
ATOM 1521 C CA . ASN A 1 194 ? 5.050 10.239 21.166 1.00 81.62 194 ASN A CA 1
ATOM 1522 C C . ASN A 1 194 ? 4.467 9.022 21.906 1.00 81.62 194 ASN A C 1
ATOM 1524 O O . ASN A 1 194 ? 3.599 8.327 21.378 1.00 81.62 194 ASN A O 1
ATOM 1528 N N . SER A 1 195 ? 4.923 8.770 23.135 1.00 72.69 195 SER A N 1
ATOM 1529 C CA . SER A 1 195 ? 4.423 7.680 23.988 1.00 72.69 195 SER A CA 1
ATOM 1530 C C . SER A 1 195 ? 3.027 7.945 24.565 1.00 72.69 195 SER A C 1
ATOM 1532 O O . SER A 1 195 ? 2.365 7.018 25.028 1.00 72.69 195 SER A O 1
ATOM 1534 N N . THR A 1 196 ? 2.559 9.191 24.502 1.00 76.25 196 THR A N 1
ATOM 1535 C CA . THR A 1 196 ? 1.225 9.628 24.926 1.00 76.25 196 THR A CA 1
ATOM 1536 C C . THR A 1 196 ? 0.584 10.470 23.815 1.00 76.25 196 THR A C 1
ATOM 1538 O O . THR A 1 196 ? 0.464 11.693 23.954 1.00 76.25 196 THR A O 1
ATOM 1541 N N . PRO A 1 197 ? 0.226 9.859 22.670 1.00 82.00 197 PRO A N 1
ATOM 1542 C CA . PRO A 1 197 ? -0.344 10.592 21.549 1.00 82.00 197 PRO A CA 1
ATOM 1543 C C . PRO A 1 197 ? -1.691 11.203 21.944 1.00 82.00 197 PRO A C 1
ATOM 1545 O O . PRO A 1 197 ? -2.538 10.539 22.541 1.00 82.00 197 PRO A O 1
ATOM 1548 N N . THR A 1 198 ? -1.907 12.467 21.585 1.00 83.50 198 THR A N 1
ATOM 1549 C CA . THR A 1 198 ? -3.217 13.108 21.750 1.00 83.50 198 THR A CA 1
ATOM 1550 C C . THR A 1 198 ? -4.153 12.580 20.662 1.00 83.50 198 THR A C 1
ATOM 1552 O O . THR A 1 198 ? -3.811 12.715 19.484 1.00 83.50 198 THR A O 1
ATOM 1555 N N . PRO A 1 199 ? -5.319 11.997 20.989 1.00 78.56 199 PRO A N 1
ATOM 1556 C CA . PRO A 1 199 ? -6.266 11.558 19.969 1.00 78.56 199 PRO A CA 1
ATOM 1557 C C . PRO A 1 199 ? -6.678 12.725 19.052 1.00 78.56 199 PRO A C 1
ATOM 1559 O O . PRO A 1 199 ? -7.008 13.799 19.558 1.00 78.56 199 PRO A O 1
ATOM 1562 N N . PRO A 1 200 ? -6.669 12.556 17.717 1.00 77.00 200 PRO A N 1
ATOM 1563 C CA . PRO A 1 200 ? -7.040 13.633 16.802 1.00 77.00 200 PRO A CA 1
ATOM 1564 C C . PRO A 1 200 ? -8.540 13.928 16.904 1.00 77.00 200 PRO A C 1
ATOM 1566 O O . PRO A 1 200 ? -9.337 13.001 16.900 1.00 77.00 200 PRO A O 1
ATOM 1569 N N . ASN 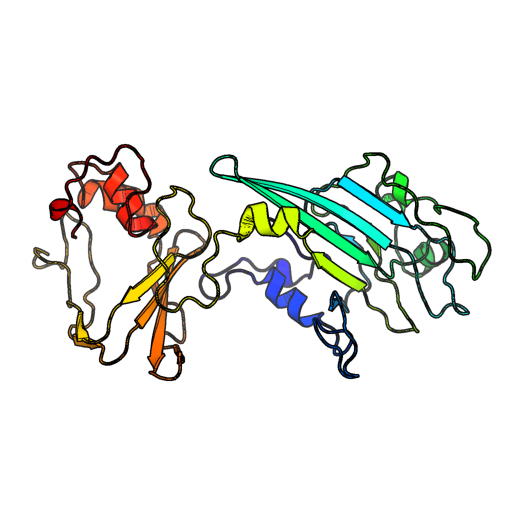A 1 201 ? -8.958 15.194 16.915 1.00 76.38 201 ASN A N 1
ATOM 1570 C CA . ASN A 1 201 ? -10.389 15.556 16.921 1.00 76.38 201 ASN A CA 1
ATOM 1571 C C . ASN A 1 201 ? -11.048 15.502 15.528 1.00 76.38 201 ASN A C 1
ATOM 1573 O O . ASN A 1 201 ? -12.218 15.845 15.393 1.00 76.38 201 ASN A O 1
ATOM 1577 N N . GLY A 1 202 ? -10.290 15.113 14.499 1.00 77.88 202 GLY A N 1
ATOM 1578 C CA . GLY A 1 202 ? -10.800 14.930 13.143 1.00 77.88 202 GLY A CA 1
ATOM 1579 C C . GLY A 1 202 ? -11.732 13.726 13.042 1.00 77.88 202 GLY A C 1
ATOM 1580 O O . GLY A 1 202 ? -11.668 12.798 13.857 1.00 77.88 202 GLY A O 1
ATOM 1581 N N . THR A 1 203 ? -12.580 13.750 12.022 1.00 80.12 203 THR A N 1
ATOM 1582 C CA . THR A 1 203 ? -13.530 12.672 11.740 1.00 80.12 203 THR A CA 1
ATOM 1583 C C . THR A 1 203 ? -12.886 11.568 10.890 1.00 80.12 203 THR A C 1
ATOM 1585 O O . THR A 1 203 ? -13.468 10.501 10.701 1.00 80.12 203 THR A O 1
ATOM 1588 N N . ASP A 1 204 ? -11.639 11.799 10.462 1.00 76.75 204 ASP A N 1
ATOM 1589 C CA . ASP A 1 204 ? -10.957 10.950 9.510 1.00 76.75 204 ASP A CA 1
ATOM 1590 C C . ASP A 1 204 ? -10.396 9.697 10.179 1.00 76.75 204 ASP A C 1
ATOM 1592 O O . ASP A 1 204 ? -9.639 9.764 11.156 1.00 76.75 204 ASP A O 1
ATOM 1596 N N . TRP A 1 205 ? -10.785 8.540 9.653 1.00 79.19 205 TRP A N 1
ATOM 1597 C CA . TRP A 1 205 ? -10.476 7.249 10.234 1.00 79.19 205 TRP A CA 1
ATOM 1598 C C . TRP A 1 205 ? -10.211 6.195 9.159 1.00 79.19 205 TRP A C 1
ATOM 1600 O O . TRP A 1 205 ? -11.106 5.831 8.395 1.00 79.19 205 TRP A O 1
ATOM 1610 N N . TRP A 1 206 ? -8.998 5.635 9.154 1.00 77.25 206 TRP A N 1
ATOM 1611 C CA . TRP A 1 206 ? -8.591 4.572 8.231 1.00 77.25 206 TRP A CA 1
ATOM 1612 C C . TRP A 1 206 ? -7.830 3.465 8.933 1.00 77.25 206 TRP A C 1
ATOM 1614 O O . TRP A 1 206 ? -7.081 3.699 9.877 1.00 77.25 206 TRP A O 1
ATOM 1624 N N . GLY A 1 207 ? -7.967 2.260 8.385 1.00 83.56 207 GLY A N 1
ATOM 1625 C CA . GLY A 1 207 ? -7.219 1.096 8.833 1.00 83.56 207 GLY A CA 1
ATOM 1626 C C . GLY A 1 207 ? -7.725 0.549 10.162 1.00 83.56 207 GLY A C 1
ATOM 1627 O O . GLY A 1 207 ? -8.931 0.474 10.407 1.00 83.56 207 GLY A O 1
ATOM 1628 N N . HIS A 1 208 ? -6.781 0.088 10.973 1.00 90.19 208 HIS A N 1
ATOM 1629 C CA . HIS A 1 208 ? -7.050 -0.594 12.230 1.00 90.19 208 HIS A CA 1
ATOM 1630 C C . HIS A 1 208 ? -7.239 0.418 13.365 1.00 90.19 208 HIS A C 1
ATOM 1632 O O . HIS A 1 208 ? -6.613 1.479 13.385 1.00 90.19 208 HIS A O 1
ATOM 1638 N N . ALA A 1 209 ? -8.090 0.078 14.328 1.00 89.62 209 ALA A N 1
ATOM 1639 C CA . ALA A 1 209 ? -8.218 0.817 15.572 1.00 89.62 209 ALA A CA 1
ATOM 1640 C C . ALA A 1 209 ? -7.153 0.362 16.557 1.00 89.62 209 ALA A C 1
ATOM 1642 O O . ALA A 1 209 ? -6.937 -0.837 16.710 1.00 89.62 209 ALA A O 1
ATOM 1643 N N . TYR A 1 210 ? -6.563 1.303 17.286 1.00 89.00 210 TYR A N 1
ATOM 1644 C CA . TYR A 1 210 ? -5.649 0.998 18.377 1.00 89.00 210 TYR A CA 1
ATOM 1645 C C . TYR A 1 210 ? -6.134 1.664 19.659 1.00 89.00 210 TYR A C 1
ATOM 1647 O O . TYR A 1 210 ? -6.352 2.874 19.701 1.00 89.00 210 TYR A O 1
ATOM 1655 N N . PHE A 1 211 ? -6.279 0.869 20.713 1.00 89.75 211 PHE A N 1
ATOM 1656 C CA . PHE A 1 211 ? -6.662 1.310 22.046 1.00 89.75 211 PHE A CA 1
ATOM 1657 C C . PHE A 1 211 ? -5.533 1.015 23.023 1.00 89.75 211 PHE A C 1
ATOM 1659 O O . PHE A 1 211 ? -4.905 -0.041 22.964 1.00 89.75 211 PHE A O 1
ATOM 1666 N N . VAL A 1 212 ? -5.302 1.936 23.953 1.00 90.25 212 VAL A N 1
ATOM 1667 C CA . VAL A 1 212 ? -4.373 1.727 25.062 1.00 90.25 212 VAL A CA 1
ATOM 1668 C C . VAL A 1 212 ? -5.191 1.527 26.328 1.00 90.25 212 VAL A C 1
ATOM 1670 O O . VAL A 1 212 ? -5.917 2.426 26.747 1.00 90.25 212 VAL A O 1
ATOM 1673 N N . ILE A 1 213 ? -5.072 0.350 26.936 1.00 93.12 213 ILE A N 1
ATOM 1674 C CA . ILE A 1 213 ? -5.669 0.044 28.235 1.00 93.12 213 ILE A CA 1
ATOM 1675 C C . ILE A 1 213 ? -4.582 0.234 29.299 1.00 93.12 213 ILE A C 1
ATOM 1677 O O . ILE A 1 213 ? -3.584 -0.493 29.276 1.00 93.12 213 ILE A O 1
ATOM 1681 N N . PRO A 1 214 ? -4.736 1.187 30.235 1.00 93.50 214 PRO A N 1
ATOM 1682 C CA . PRO A 1 214 ? -3.753 1.422 31.287 1.00 93.50 214 PRO A CA 1
ATOM 1683 C C . PRO A 1 214 ? -3.538 0.193 32.173 1.00 93.50 214 PRO A C 1
ATOM 1685 O O . PRO A 1 214 ? -4.453 -0.612 32.359 1.00 93.50 214 PRO A O 1
ATOM 1688 N N . ALA A 1 215 ? -2.347 0.074 32.762 1.00 95.31 215 ALA A N 1
ATOM 1689 C CA . ALA A 1 215 ? -2.087 -0.884 33.835 1.00 95.31 215 ALA A CA 1
ATOM 1690 C C . ALA A 1 215 ? -3.083 -0.707 34.995 1.00 95.31 215 ALA A C 1
ATOM 1692 O O . ALA A 1 215 ? -3.489 0.408 35.316 1.00 95.31 215 ALA A O 1
ATOM 1693 N N . GLY A 1 216 ? -3.461 -1.812 35.630 1.00 96.19 216 GLY A N 1
ATOM 1694 C CA . GLY A 1 216 ? -4.412 -1.848 36.739 1.00 96.19 216 GLY A CA 1
ATOM 1695 C C . GLY A 1 216 ? -5.880 -1.715 36.325 1.00 96.19 216 GLY A C 1
ATOM 1696 O O . GLY A 1 216 ? -6.733 -1.553 37.196 1.00 96.19 216 GLY A O 1
ATOM 1697 N N . SER A 1 217 ? -6.200 -1.780 35.029 1.00 95.81 217 SER A N 1
ATOM 1698 C CA . SER A 1 217 ? -7.592 -1.764 34.571 1.00 95.81 217 SER A CA 1
ATOM 1699 C C . SER A 1 217 ? -8.284 -3.081 34.919 1.00 95.81 217 SER A C 1
ATOM 1701 O O . SER A 1 217 ? -7.694 -4.154 34.809 1.00 95.81 217 SER A O 1
ATOM 1703 N N . ASN A 1 218 ? -9.551 -3.005 35.328 1.00 95.44 218 ASN A N 1
ATOM 1704 C CA . ASN A 1 218 ? -10.361 -4.183 35.632 1.00 95.44 218 ASN A CA 1
ATOM 1705 C C . ASN A 1 218 ? -11.201 -4.585 34.416 1.00 95.44 218 ASN A C 1
ATOM 1707 O O . ASN A 1 218 ? -11.884 -3.755 33.816 1.00 95.44 218 ASN A O 1
ATOM 1711 N N . PHE A 1 219 ? -11.194 -5.873 34.097 1.00 93.62 219 PHE A N 1
ATOM 1712 C CA . PHE A 1 219 ? -12.002 -6.488 33.055 1.00 93.62 219 PHE A CA 1
ATOM 1713 C C . PHE A 1 219 ? -13.167 -7.224 33.678 1.00 93.62 219 PHE A C 1
ATOM 1715 O O . PHE A 1 219 ? -13.005 -7.946 34.659 1.00 93.62 219 PHE A O 1
ATOM 1722 N N . ARG A 1 220 ? -14.337 -7.082 33.068 1.00 92.31 220 ARG A N 1
ATOM 1723 C CA . ARG A 1 220 ? -15.537 -7.789 33.497 1.00 92.31 220 ARG A CA 1
ATOM 1724 C C . ARG A 1 220 ? -15.752 -9.016 32.638 1.00 92.31 220 ARG A C 1
ATOM 1726 O O . ARG A 1 220 ? -15.481 -9.012 31.440 1.00 92.31 220 ARG A O 1
ATOM 1733 N N . ARG A 1 221 ? -16.323 -10.048 33.253 1.00 93.56 221 ARG A N 1
ATOM 1734 C CA . ARG A 1 221 ? -16.747 -11.261 32.548 1.00 93.56 221 ARG A CA 1
ATOM 1735 C C . ARG A 1 221 ? -17.818 -10.976 31.487 1.00 93.56 221 ARG A C 1
ATOM 1737 O O . ARG A 1 221 ? -17.813 -11.614 30.440 1.00 93.56 221 ARG A O 1
ATOM 1744 N N . LEU A 1 222 ? -18.749 -10.070 31.777 1.00 93.69 222 LEU A N 1
ATOM 1745 C CA . LEU A 1 222 ? -19.863 -9.671 30.914 1.00 93.69 222 LEU A CA 1
ATOM 1746 C C . LEU A 1 222 ? -20.159 -8.172 31.111 1.00 93.69 222 LEU A C 1
ATOM 1748 O O . LEU A 1 222 ? -19.808 -7.634 32.168 1.00 93.69 222 LEU A O 1
ATOM 1752 N N . PRO A 1 223 ? -20.820 -7.512 30.140 1.00 90.88 223 PRO A N 1
ATOM 1753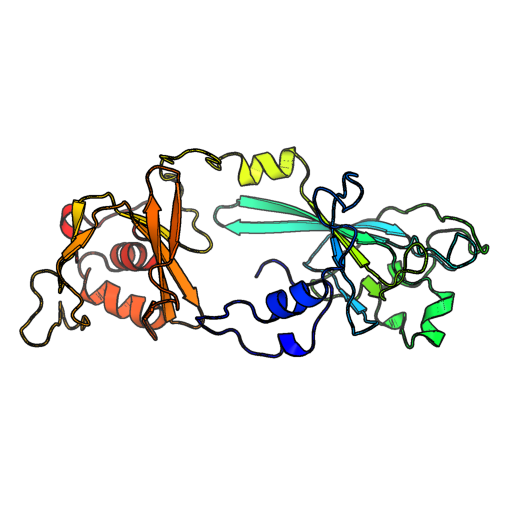 C CA . PRO A 1 223 ? -21.375 -6.173 30.331 1.00 90.88 223 PRO A CA 1
ATOM 1754 C C . PRO A 1 223 ? -22.323 -6.094 31.534 1.00 90.88 223 PRO A C 1
ATOM 1756 O O . PRO A 1 223 ? -22.867 -7.103 31.994 1.00 90.88 223 PRO A O 1
ATOM 1759 N N . GLU A 1 224 ? -22.545 -4.887 32.050 1.00 89.25 224 GLU A N 1
ATOM 1760 C CA . GLU A 1 224 ? -23.546 -4.689 33.100 1.00 89.25 224 GLU A CA 1
ATOM 1761 C C . GLU A 1 224 ? -24.959 -4.969 32.567 1.00 89.25 224 GLU A C 1
ATOM 1763 O O . GLU A 1 224 ? -25.249 -4.778 31.391 1.00 89.25 224 GLU A O 1
ATOM 1768 N N . LYS A 1 225 ? -25.874 -5.402 33.445 1.00 91.00 225 LYS A N 1
ATOM 1769 C CA . LYS A 1 225 ? -27.307 -5.590 33.126 1.00 91.00 225 LYS A CA 1
ATOM 1770 C C . LYS A 1 225 ? -27.611 -6.661 32.063 1.00 91.00 225 LYS A C 1
ATOM 1772 O O . LYS A 1 225 ? -28.735 -6.710 31.562 1.00 91.00 225 LYS A O 1
ATOM 1777 N N . VAL A 1 226 ? -26.659 -7.544 31.755 1.00 93.12 226 VAL A N 1
ATOM 1778 C CA . VAL A 1 226 ? -26.944 -8.765 30.989 1.00 93.12 226 VAL A CA 1
ATOM 1779 C C . VAL A 1 226 ? -27.971 -9.638 31.713 1.00 93.12 226 VAL A C 1
ATOM 1781 O O . VAL A 1 226 ? -27.977 -9.744 32.941 1.00 93.12 226 VAL A O 1
ATOM 1784 N N . ASP A 1 227 ? -28.847 -10.276 30.944 1.00 93.94 227 ASP A N 1
ATOM 1785 C CA . ASP A 1 227 ? -29.813 -11.235 31.464 1.00 93.94 227 ASP A CA 1
ATOM 1786 C C . ASP A 1 227 ? -29.165 -12.596 31.794 1.00 93.94 227 ASP A C 1
ATOM 1788 O O . ASP A 1 227 ? -27.989 -12.853 31.526 1.00 93.94 227 ASP A O 1
ATOM 1792 N N . ALA A 1 228 ? -29.955 -13.519 32.351 1.00 93.69 228 ALA A N 1
ATOM 1793 C CA . ALA A 1 228 ? -29.503 -14.871 32.699 1.00 93.69 228 ALA A CA 1
ATOM 1794 C C . ALA A 1 228 ? -29.050 -15.723 31.491 1.00 93.69 228 ALA A C 1
ATOM 1796 O O . ALA A 1 228 ? -28.527 -16.822 31.673 1.00 93.69 228 ALA A O 1
ATOM 1797 N N . ARG A 1 229 ? -29.273 -15.249 30.260 1.00 94.88 229 ARG A N 1
ATOM 1798 C CA . ARG A 1 229 ? -28.839 -15.875 29.004 1.00 94.88 229 ARG A CA 1
ATOM 1799 C C . ARG A 1 229 ? -27.639 -15.139 28.396 1.00 94.88 229 ARG A C 1
ATOM 1801 O O . ARG A 1 229 ? -27.319 -15.379 27.235 1.00 94.88 229 ARG A O 1
ATOM 1808 N N . ASN A 1 230 ? -26.978 -14.275 29.172 1.00 95.25 230 ASN A N 1
ATOM 1809 C CA . ASN A 1 230 ? -25.849 -13.439 28.765 1.00 95.25 230 ASN A CA 1
ATOM 1810 C C . ASN A 1 230 ? -26.196 -12.466 27.628 1.00 95.25 230 ASN A C 1
ATOM 1812 O O . ASN A 1 230 ? -25.354 -12.180 26.771 1.00 95.25 230 ASN A O 1
ATOM 1816 N N . LYS A 1 231 ? -27.441 -11.975 27.586 1.00 95.31 231 LYS A N 1
ATOM 1817 C CA . LYS A 1 231 ? -27.885 -11.012 26.575 1.00 95.31 231 LYS A CA 1
ATOM 1818 C C . LYS A 1 231 ? -28.126 -9.638 27.175 1.00 95.31 231 LYS A C 1
ATOM 1820 O O . LYS A 1 231 ? -28.770 -9.512 28.210 1.00 95.31 231 LYS A O 1
ATOM 1825 N N . LEU A 1 232 ? -27.675 -8.605 26.475 1.00 94.62 232 LEU A N 1
ATOM 1826 C CA . LEU A 1 232 ? -28.011 -7.212 26.750 1.00 94.62 232 LEU A CA 1
ATOM 1827 C C . LEU A 1 232 ? -28.850 -6.686 25.586 1.00 94.62 232 LEU A C 1
ATOM 1829 O O . LEU A 1 232 ? -28.421 -6.733 24.435 1.00 94.62 232 LEU A O 1
ATOM 1833 N N . HIS A 1 233 ? -30.083 -6.264 25.873 1.00 94.19 233 HIS A N 1
ATOM 1834 C CA . HIS A 1 233 ? -31.057 -5.831 24.860 1.00 94.19 233 HIS A CA 1
ATOM 1835 C C . HIS A 1 233 ? -31.221 -6.825 23.686 1.00 94.19 233 HIS A C 1
ATOM 1837 O O . HIS A 1 233 ? -31.422 -6.445 22.538 1.00 94.19 233 HIS A O 1
ATOM 1843 N N . GLY A 1 234 ? -31.122 -8.131 23.972 1.00 93.25 234 GLY A N 1
ATOM 1844 C CA . GLY A 1 234 ? -31.223 -9.203 22.974 1.00 93.25 234 GLY A CA 1
ATOM 1845 C C . GLY A 1 234 ? -29.928 -9.516 22.210 1.00 93.25 234 GLY A C 1
ATOM 1846 O O . GLY A 1 234 ? -29.894 -10.511 21.482 1.00 93.25 234 GLY A O 1
ATOM 1847 N N . ILE A 1 235 ? -28.858 -8.737 22.403 1.00 94.31 235 ILE A N 1
ATOM 1848 C CA . ILE A 1 235 ? -27.517 -9.020 21.878 1.00 94.31 235 ILE A CA 1
ATOM 1849 C C . ILE A 1 235 ? -26.786 -9.944 22.842 1.00 94.31 235 ILE A C 1
ATOM 1851 O O . ILE A 1 235 ? -26.637 -9.631 24.017 1.00 94.31 235 ILE A O 1
ATOM 1855 N N . GLU A 1 236 ? -26.336 -11.089 22.344 1.00 93.75 236 GLU A N 1
ATOM 1856 C CA . GLU A 1 236 ? -25.605 -12.077 23.132 1.00 93.75 236 GLU A CA 1
ATOM 1857 C C . GLU A 1 236 ? -24.121 -11.724 23.240 1.00 93.75 236 GLU A C 1
ATOM 1859 O O . GLU A 1 236 ? -23.475 -11.396 22.242 1.00 93.75 236 GLU A O 1
ATOM 1864 N N . PHE A 1 237 ? -23.585 -11.834 24.454 1.00 91.88 237 PHE A N 1
ATOM 1865 C CA . PHE A 1 237 ? -22.171 -11.651 24.749 1.00 91.88 237 PHE A CA 1
ATOM 1866 C C . PHE A 1 237 ? -21.581 -12.972 25.228 1.00 91.88 237 PHE A C 1
ATOM 1868 O O . PHE A 1 237 ? -22.087 -13.602 26.158 1.00 91.88 237 PHE A O 1
ATOM 1875 N N . LYS A 1 238 ? -20.483 -13.393 24.595 1.00 91.94 238 LYS A N 1
ATOM 1876 C CA . LYS A 1 238 ? -19.715 -14.547 25.064 1.00 91.94 238 LYS A CA 1
ATOM 1877 C C . LYS A 1 238 ? -19.055 -14.167 26.396 1.00 91.94 238 LYS A C 1
ATOM 1879 O O . LYS A 1 238 ? -18.341 -13.165 26.421 1.00 91.94 238 LYS A O 1
ATOM 1884 N N . PRO A 1 239 ? -19.265 -14.926 27.487 1.00 93.31 239 PRO A N 1
ATOM 1885 C CA . PRO A 1 239 ? -18.606 -14.635 28.752 1.00 93.31 239 PRO A CA 1
ATOM 1886 C C . PRO A 1 239 ? -17.084 -14.681 28.603 1.00 93.31 239 PRO A C 1
ATOM 1888 O O . PRO A 1 239 ? -16.534 -15.690 28.161 1.00 93.31 239 PRO A O 1
ATOM 1891 N N . GLY A 1 240 ? -16.424 -13.591 28.977 1.00 90.56 240 GLY A N 1
ATOM 1892 C CA . GLY A 1 240 ? -14.973 -13.496 29.046 1.00 90.56 240 GLY A CA 1
ATOM 1893 C C . GLY A 1 240 ? -14.418 -13.982 30.383 1.00 90.56 240 GLY A C 1
ATOM 1894 O O . GLY A 1 240 ? -15.086 -14.665 31.165 1.00 90.56 240 GLY A O 1
ATOM 1895 N N . GLN A 1 241 ? -13.181 -13.585 30.662 1.00 89.75 241 GLN A N 1
ATOM 1896 C CA . GLN A 1 241 ? -12.545 -13.779 31.956 1.00 89.75 241 GLN A CA 1
ATOM 1897 C C . GLN A 1 241 ? -12.513 -12.445 32.702 1.00 89.75 241 GLN A C 1
ATOM 1899 O O . GLN A 1 241 ? -12.038 -11.441 32.177 1.00 89.75 241 GLN A O 1
ATOM 1904 N N . GLU A 1 242 ? -13.033 -12.443 33.925 1.00 94.31 242 GLU A N 1
ATOM 1905 C CA . GLU A 1 242 ? -12.862 -11.317 34.841 1.00 94.31 242 GLU A CA 1
ATOM 1906 C C . GLU A 1 242 ? -11.426 -11.292 35.373 1.00 94.31 242 GLU A C 1
ATOM 1908 O O . GLU A 1 242 ? -10.818 -12.342 35.596 1.00 94.31 242 GLU A O 1
ATOM 1913 N N . GLY A 1 243 ? -10.875 -10.097 35.563 1.00 94.06 243 GLY A N 1
ATOM 1914 C CA . GLY A 1 243 ? -9.508 -9.939 36.043 1.00 94.06 243 GLY A CA 1
ATOM 1915 C C . GLY A 1 243 ? -8.997 -8.519 35.883 1.00 94.06 243 GLY A C 1
ATOM 1916 O O . GLY A 1 243 ? -9.773 -7.581 35.732 1.00 94.06 243 GLY A O 1
ATOM 1917 N N . SER A 1 244 ? -7.680 -8.365 35.898 1.00 96.31 244 SER A N 1
ATOM 1918 C CA . SER A 1 244 ? -7.016 -7.087 35.663 1.00 96.31 244 SER A CA 1
ATOM 1919 C C . SER A 1 244 ? -5.685 -7.286 34.947 1.00 96.31 244 SER A C 1
ATOM 1921 O O . SER A 1 244 ? -5.148 -8.395 34.902 1.00 96.31 244 SER A O 1
ATOM 1923 N N . ASN A 1 245 ? -5.155 -6.218 34.357 1.00 95.94 245 ASN A N 1
ATOM 1924 C CA . ASN A 1 245 ? -3.828 -6.212 33.746 1.00 95.94 245 ASN A CA 1
ATOM 1925 C C . ASN A 1 245 ? -2.801 -5.547 34.667 1.00 95.94 245 ASN A C 1
ATOM 1927 O O . ASN A 1 245 ? -3.052 -4.484 35.221 1.00 95.94 245 ASN A O 1
ATOM 1931 N N . THR A 1 246 ? -1.613 -6.132 34.801 1.00 96.19 246 THR A N 1
ATOM 1932 C CA . THR A 1 246 ? -0.499 -5.513 35.541 1.00 96.19 246 THR A CA 1
ATOM 1933 C C . THR A 1 246 ? 0.309 -4.547 34.678 1.00 96.19 246 THR A C 1
ATOM 1935 O O . THR A 1 246 ? 0.791 -3.540 35.181 1.00 96.19 246 THR A O 1
ATOM 1938 N N . LEU A 1 247 ? 0.427 -4.832 33.380 1.00 96.56 247 LEU A N 1
ATOM 1939 C CA . LEU A 1 247 ? 1.088 -3.988 32.383 1.00 96.56 247 LEU A CA 1
ATOM 1940 C C . LEU A 1 247 ? 0.053 -3.320 31.469 1.00 96.56 247 LEU A C 1
ATOM 1942 O O . LEU A 1 247 ? -1.014 -3.905 31.257 1.00 96.56 247 LEU A O 1
ATOM 1946 N N . PRO A 1 248 ? 0.342 -2.143 30.884 1.00 95.88 248 PRO A N 1
ATOM 1947 C CA . PRO A 1 248 ? -0.508 -1.563 29.851 1.00 95.88 248 PRO A CA 1
ATOM 1948 C C . PRO A 1 248 ? -0.728 -2.539 28.692 1.00 95.88 248 PRO A C 1
ATOM 1950 O O . PRO A 1 248 ? 0.181 -3.286 28.316 1.00 95.88 248 PRO A O 1
ATOM 1953 N N . LEU A 1 249 ? -1.928 -2.519 28.115 1.00 95.75 249 LEU A N 1
ATOM 1954 C CA . LEU A 1 249 ? -2.250 -3.295 26.922 1.00 95.75 249 LEU A CA 1
ATOM 1955 C C . LEU A 1 249 ? -2.417 -2.370 25.722 1.00 95.75 249 LEU A C 1
ATOM 1957 O O . LEU A 1 249 ? -3.117 -1.362 25.804 1.00 95.75 249 LEU A O 1
ATOM 1961 N N . LEU A 1 250 ? -1.819 -2.751 24.600 1.00 94.56 250 LEU A N 1
ATOM 1962 C CA . LEU A 1 250 ? -2.157 -2.219 23.288 1.00 94.56 250 LEU A CA 1
ATOM 1963 C C . LEU A 1 250 ? -3.137 -3.196 22.639 1.00 94.56 250 LEU A C 1
ATOM 1965 O O . LEU A 1 250 ? -2.805 -4.365 22.447 1.00 94.56 250 LEU A O 1
ATOM 1969 N N . VAL A 1 251 ? -4.335 -2.722 22.324 1.00 95.12 251 VAL A N 1
ATOM 1970 C CA . VAL A 1 251 ? -5.391 -3.509 21.687 1.00 95.12 251 VAL A CA 1
ATOM 1971 C C . VAL A 1 251 ? -5.587 -2.991 20.277 1.00 95.12 251 VAL A C 1
ATOM 1973 O O . VAL A 1 251 ? -5.942 -1.833 20.092 1.00 95.12 251 VAL A O 1
ATOM 1976 N N . GLU A 1 252 ? -5.373 -3.847 19.292 1.00 95.19 252 GLU A N 1
ATOM 1977 C CA . GLU A 1 252 ? -5.718 -3.570 17.905 1.00 95.19 252 GLU A CA 1
ATOM 1978 C C . GLU A 1 252 ? -7.063 -4.211 17.588 1.00 95.19 252 GLU A C 1
ATOM 1980 O O . GLU A 1 252 ? -7.274 -5.383 17.907 1.00 95.19 252 GLU A O 1
ATOM 1985 N N . THR A 1 253 ? -7.948 -3.480 16.915 1.00 94.25 253 THR A N 1
ATOM 1986 C CA . THR A 1 253 ? -9.123 -4.069 16.276 1.00 94.25 253 THR A CA 1
ATOM 1987 C C . THR A 1 253 ? -9.161 -3.732 14.796 1.00 94.25 253 THR A C 1
ATOM 1989 O O . THR A 1 253 ? -8.817 -2.629 14.372 1.00 94.25 253 THR A O 1
ATOM 1992 N N . TYR A 1 254 ? -9.581 -4.696 13.985 1.00 92.88 254 TYR A N 1
ATOM 1993 C CA . TYR A 1 254 ? -9.714 -4.509 12.545 1.00 92.88 254 TYR A CA 1
ATOM 1994 C C . TYR A 1 254 ? -10.843 -5.353 11.977 1.00 92.88 254 TYR A C 1
ATOM 1996 O O . TYR A 1 254 ? -11.299 -6.313 12.598 1.00 92.88 254 TYR A O 1
ATOM 2004 N N . PHE A 1 255 ? -11.305 -4.980 10.788 1.00 91.06 255 PHE A N 1
ATOM 2005 C CA . PHE A 1 255 ? -12.371 -5.682 10.087 1.00 91.06 255 PHE A CA 1
ATOM 2006 C C . PHE A 1 255 ? -11.814 -6.356 8.842 1.00 91.06 255 PHE A C 1
ATOM 2008 O O . PHE A 1 255 ? -11.073 -5.746 8.074 1.00 91.06 255 PHE A O 1
ATOM 2015 N N . SER A 1 256 ? -12.179 -7.617 8.639 1.00 89.69 256 SER A N 1
ATOM 2016 C CA . SER A 1 256 ? -11.853 -8.354 7.422 1.00 89.69 256 SER A CA 1
ATOM 2017 C C . SER A 1 256 ? -12.983 -9.323 7.108 1.00 89.69 256 SER A C 1
ATOM 2019 O O . SER A 1 256 ? -13.457 -10.044 7.986 1.00 89.69 256 SER A O 1
ATOM 2021 N N . LEU A 1 257 ? -13.445 -9.307 5.856 1.00 88.50 257 LEU A N 1
ATOM 2022 C CA . LEU A 1 257 ? -14.493 -10.201 5.348 1.00 88.50 257 LEU A CA 1
ATOM 2023 C C . LEU A 1 257 ? -15.742 -10.277 6.250 1.00 88.50 257 LEU A C 1
ATOM 2025 O O . LEU A 1 257 ? -16.280 -11.355 6.494 1.00 88.50 257 LEU A O 1
ATOM 2029 N N . GLY A 1 258 ? -16.191 -9.129 6.768 1.00 91.56 258 GLY A N 1
ATOM 2030 C CA . GLY A 1 258 ? -17.399 -9.029 7.589 1.00 91.56 258 GLY A CA 1
ATOM 2031 C C . GLY A 1 258 ? -17.224 -9.385 9.071 1.00 91.56 258 GLY A C 1
ATOM 2032 O O . GLY A 1 258 ? -18.164 -9.248 9.856 1.00 91.56 258 GLY A O 1
ATOM 2033 N N . SER A 1 259 ? -16.034 -9.826 9.475 1.00 93.88 259 SER A N 1
ATOM 2034 C CA . SER A 1 259 ? -15.708 -10.169 10.861 1.00 93.88 259 SER A CA 1
ATOM 2035 C C . SER A 1 259 ? -14.828 -9.097 11.491 1.00 93.88 259 SER A C 1
ATOM 2037 O O . SER A 1 259 ? -14.085 -8.402 10.796 1.00 93.88 259 SER A O 1
ATOM 2039 N N . LYS A 1 260 ? -14.903 -8.969 12.817 1.00 94.62 260 LYS A N 1
ATOM 2040 C CA . LYS A 1 260 ? -13.978 -8.145 13.600 1.00 94.62 260 LYS A CA 1
ATOM 2041 C C . LYS A 1 260 ? -12.905 -9.047 14.196 1.00 94.62 260 LYS A C 1
ATOM 2043 O O . LYS A 1 260 ? -13.223 -10.105 14.730 1.00 94.62 260 LYS A O 1
ATOM 2048 N N . TYR A 1 261 ? -11.661 -8.612 14.153 1.00 94.94 261 TYR A N 1
ATOM 2049 C CA . TYR A 1 261 ? -10.527 -9.297 14.754 1.00 94.94 261 TYR A CA 1
ATOM 2050 C C . TYR A 1 261 ? -9.902 -8.410 15.817 1.00 94.94 261 TYR A C 1
ATOM 2052 O O . TYR A 1 261 ? -9.893 -7.187 15.675 1.00 94.94 261 TYR A O 1
ATOM 2060 N N . THR A 1 262 ? -9.404 -9.030 16.884 1.00 95.31 262 THR A N 1
ATOM 2061 C CA . THR A 1 262 ? -8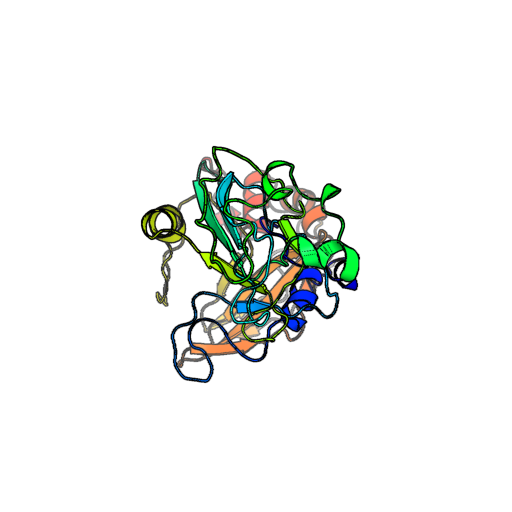.718 -8.332 17.973 1.00 95.31 262 THR A CA 1
ATOM 2062 C C . THR A 1 262 ? -7.359 -8.959 18.232 1.00 95.31 262 THR A C 1
ATOM 2064 O O . THR A 1 262 ? -7.275 -10.164 18.478 1.00 95.31 262 THR A O 1
ATOM 2067 N N . ASN A 1 263 ? -6.317 -8.130 18.232 1.00 96.12 263 ASN A N 1
ATOM 2068 C CA . ASN A 1 263 ? -4.996 -8.494 18.726 1.00 96.12 263 ASN A CA 1
ATOM 2069 C C . ASN A 1 263 ? -4.684 -7.717 20.003 1.00 96.12 263 ASN A C 1
ATOM 2071 O O . ASN A 1 263 ? -5.073 -6.558 20.146 1.00 96.12 263 ASN A O 1
ATOM 2075 N N . VAL A 1 264 ? -3.969 -8.345 20.932 1.00 96.50 264 VAL A N 1
ATOM 2076 C CA . VAL A 1 264 ? -3.581 -7.710 22.194 1.00 96.50 264 VAL A CA 1
ATOM 2077 C C . VAL A 1 264 ? -2.104 -7.939 22.457 1.00 96.50 264 VAL A C 1
ATOM 2079 O O . VAL A 1 264 ? -1.633 -9.075 22.430 1.00 96.50 264 VAL A O 1
ATOM 2082 N N . TRP A 1 265 ? -1.390 -6.867 22.787 1.00 97.25 265 TRP A N 1
ATOM 2083 C CA . TRP A 1 265 ? -0.022 -6.918 23.293 1.00 97.25 265 TRP A CA 1
ATOM 2084 C C . TRP A 1 265 ? 0.040 -6.332 24.697 1.00 97.25 265 TRP A C 1
ATOM 2086 O O . TRP A 1 265 ? -0.576 -5.300 24.957 1.00 97.25 265 TRP A O 1
ATOM 2096 N N . SER A 1 266 ? 0.836 -6.928 25.583 1.00 96.88 266 SER A N 1
ATOM 2097 C CA . SER A 1 266 ? 1.309 -6.226 26.779 1.00 96.88 266 SER A CA 1
ATOM 2098 C C . SER A 1 266 ? 2.532 -5.382 26.438 1.00 96.88 266 SER A C 1
ATOM 2100 O O . SER A 1 266 ? 3.384 -5.825 25.662 1.00 96.88 266 SER A O 1
ATOM 2102 N N . VAL A 1 267 ? 2.642 -4.204 27.048 1.00 95.06 267 VAL A N 1
ATOM 2103 C CA . VAL A 1 267 ? 3.772 -3.282 26.879 1.00 95.06 267 VAL A CA 1
ATOM 2104 C C . VAL A 1 267 ? 4.556 -3.209 28.188 1.00 95.06 267 VAL A C 1
ATOM 2106 O O . VAL A 1 267 ? 4.001 -2.819 29.212 1.00 95.06 267 VAL A O 1
ATOM 2109 N N . ALA A 1 268 ? 5.824 -3.614 28.175 1.00 94.88 268 ALA A N 1
ATOM 2110 C CA . ALA A 1 268 ? 6.704 -3.501 29.337 1.00 94.88 268 ALA A CA 1
ATOM 2111 C C . ALA A 1 268 ? 7.262 -2.073 29.494 1.00 94.88 268 ALA A C 1
ATOM 2113 O O . ALA A 1 268 ? 7.124 -1.235 28.603 1.00 94.88 268 ALA A O 1
ATOM 2114 N N . GLU A 1 269 ? 7.909 -1.790 30.630 1.00 90.81 269 GLU A N 1
ATOM 2115 C CA . GLU A 1 269 ? 8.479 -0.464 30.932 1.00 90.81 269 GLU A CA 1
ATOM 2116 C C . GLU A 1 269 ? 9.562 -0.025 29.935 1.00 90.81 269 GLU A C 1
ATOM 2118 O O . GLU A 1 269 ? 9.686 1.161 29.642 1.00 90.81 269 GLU A O 1
ATOM 2123 N N . ASP A 1 270 ? 10.310 -0.976 29.369 1.00 91.69 270 ASP A N 1
ATOM 2124 C CA . ASP A 1 270 ? 11.319 -0.730 28.332 1.00 91.69 270 ASP A CA 1
ATOM 2125 C C . ASP A 1 270 ? 10.716 -0.530 26.926 1.00 91.69 270 ASP A C 1
ATOM 2127 O O . ASP A 1 270 ? 11.442 -0.353 25.948 1.00 91.69 270 ASP A O 1
ATOM 2131 N N . GLY A 1 271 ? 9.383 -0.561 26.813 1.00 87.88 271 GLY A N 1
ATOM 2132 C CA . GLY A 1 271 ? 8.642 -0.443 25.561 1.00 87.88 271 GLY A CA 1
ATOM 2133 C C . GLY A 1 271 ? 8.541 -1.743 24.760 1.00 87.88 271 GLY A C 1
ATOM 2134 O O . GLY A 1 271 ? 7.882 -1.751 23.713 1.00 87.88 271 GLY A O 1
ATOM 2135 N N . SER A 1 272 ? 9.143 -2.843 25.228 1.00 93.25 272 SER A N 1
ATOM 2136 C CA . SER A 1 272 ? 9.017 -4.145 24.576 1.00 93.25 272 SER A CA 1
ATOM 2137 C C . SER A 1 272 ? 7.567 -4.634 24.606 1.00 93.25 272 SER A C 1
ATOM 2139 O O . SER A 1 272 ? 6.808 -4.401 25.552 1.00 93.25 272 SER A O 1
ATOM 2141 N N . ARG A 1 273 ? 7.153 -5.292 23.518 1.00 95.06 273 ARG A N 1
ATOM 2142 C CA . ARG A 1 273 ? 5.773 -5.743 23.313 1.00 95.06 273 ARG A CA 1
ATOM 2143 C C . ARG A 1 273 ? 5.727 -7.259 23.261 1.00 95.06 273 ARG A C 1
ATOM 2145 O O . ARG A 1 273 ? 6.456 -7.868 22.485 1.00 95.06 273 ARG A O 1
ATOM 2152 N N . THR A 1 274 ? 4.830 -7.861 24.037 1.00 97.06 274 THR A N 1
ATOM 2153 C CA . THR A 1 274 ? 4.563 -9.308 23.989 1.00 97.06 274 THR A CA 1
ATOM 2154 C C . THR A 1 274 ? 3.155 -9.541 23.470 1.00 97.06 274 THR A C 1
ATOM 2156 O O . THR A 1 274 ? 2.197 -9.062 24.072 1.00 97.06 274 THR A O 1
ATOM 2159 N N . LEU A 1 275 ? 3.025 -10.262 22.353 1.00 96.75 275 LEU A N 1
ATOM 2160 C CA . LEU A 1 275 ? 1.726 -10.623 21.784 1.00 96.75 275 LEU A CA 1
ATOM 2161 C C . LEU A 1 275 ? 1.031 -11.647 22.694 1.00 96.75 275 LEU A C 1
ATOM 2163 O O . LEU A 1 275 ? 1.548 -12.740 22.912 1.00 96.75 275 LEU A O 1
ATOM 2167 N N . LEU A 1 276 ? -0.146 -11.291 23.207 1.00 95.44 276 LEU A N 1
ATOM 2168 C CA . LEU A 1 276 ? -0.974 -12.132 24.081 1.00 95.44 276 LEU A CA 1
ATOM 2169 C C . LEU A 1 276 ? -2.004 -12.957 23.302 1.00 95.44 276 LEU A C 1
ATOM 2171 O O . LEU A 1 276 ? -2.551 -13.923 23.829 1.00 95.44 276 LEU A O 1
ATOM 2175 N N . THR A 1 277 ? -2.256 -12.593 22.046 1.00 93.06 277 THR A N 1
ATOM 2176 C CA . THR A 1 277 ? -3.151 -13.291 21.117 1.00 93.06 277 THR A CA 1
ATOM 2177 C C . THR A 1 277 ? -2.335 -13.842 19.943 1.00 93.06 277 THR A C 1
ATOM 2179 O O . THR A 1 277 ? -2.270 -13.199 18.897 1.00 93.06 277 THR A O 1
ATOM 2182 N N . PRO A 1 278 ? -1.684 -15.018 20.074 1.00 89.12 278 PRO A N 1
ATOM 2183 C CA . PRO A 1 278 ? -0.870 -15.595 18.997 1.00 89.12 278 PRO A CA 1
ATOM 2184 C C . PRO A 1 278 ? -1.633 -15.801 17.686 1.00 89.12 278 PRO A C 1
ATOM 2186 O O . PRO A 1 278 ? -1.024 -15.908 16.627 1.00 89.12 278 PRO A O 1
ATOM 2189 N N . GLN A 1 279 ? -2.961 -15.895 17.774 1.00 90.12 279 GLN A N 1
ATOM 2190 C CA . GLN A 1 279 ? -3.884 -15.776 16.656 1.00 90.12 279 GLN A CA 1
ATOM 2191 C C . GLN A 1 279 ? -4.886 -14.660 16.975 1.00 90.12 279 GLN A C 1
ATOM 2193 O O . GLN A 1 279 ? -5.324 -14.582 18.131 1.00 90.12 279 GLN A O 1
ATOM 2198 N N . PRO A 1 280 ? -5.276 -13.834 15.989 1.00 92.50 280 PRO A N 1
ATOM 2199 C CA . PRO A 1 280 ? -6.283 -12.804 16.194 1.00 92.50 280 PRO A CA 1
ATOM 2200 C C . PRO A 1 280 ? -7.604 -13.399 16.688 1.00 92.50 280 PRO A C 1
ATOM 2202 O O . PRO A 1 280 ? -8.087 -14.405 16.163 1.00 92.50 280 PRO A O 1
ATOM 2205 N N . VAL A 1 281 ? -8.209 -12.771 17.696 1.00 93.88 281 VAL A N 1
ATOM 2206 C CA . VAL A 1 281 ? -9.499 -13.209 18.241 1.00 93.88 281 VAL A CA 1
ATOM 2207 C C . VAL A 1 281 ? -10.611 -12.760 17.303 1.00 93.88 281 VAL A C 1
ATOM 2209 O O . VAL A 1 281 ? -10.858 -11.564 17.162 1.00 93.88 281 VAL A O 1
ATOM 2212 N N . GLU A 1 282 ? -11.278 -13.720 16.666 1.00 93.94 282 GLU A N 1
ATOM 2213 C CA . GLU A 1 282 ? -12.360 -13.470 15.713 1.00 93.94 282 GLU A CA 1
ATOM 2214 C C . GLU A 1 282 ? -13.729 -13.316 16.397 1.00 93.94 282 GLU A C 1
ATOM 2216 O O . GLU A 1 282 ? -14.223 -14.202 17.101 1.00 93.94 282 GLU A O 1
ATOM 2221 N N . GLU A 1 283 ? -14.401 -12.215 16.083 1.00 93.81 283 GLU A N 1
ATOM 2222 C CA . GLU A 1 283 ? -15.834 -12.021 16.253 1.00 93.81 283 GLU A CA 1
ATOM 2223 C C . GLU A 1 283 ? -16.500 -12.078 14.877 1.00 93.81 283 GLU A C 1
ATOM 2225 O O . GLU A 1 283 ? -16.606 -11.083 14.150 1.00 93.81 283 GLU A O 1
ATOM 2230 N N . LYS A 1 284 ? -16.917 -13.294 14.518 1.00 93.62 284 LYS A N 1
ATOM 2231 C CA . LYS A 1 284 ? -17.514 -13.597 13.222 1.00 93.62 284 LYS A CA 1
ATOM 2232 C C . LYS A 1 284 ? -18.795 -12.795 12.983 1.00 93.62 284 LYS A C 1
ATOM 2234 O O . LYS A 1 284 ? -19.583 -12.607 13.909 1.00 93.62 284 LYS A O 1
ATOM 2239 N N . ASP A 1 285 ? -18.983 -12.354 11.739 1.00 94.12 285 ASP A N 1
ATOM 2240 C CA . ASP A 1 285 ? -20.161 -11.621 11.245 1.00 94.12 285 ASP A CA 1
ATOM 2241 C C . ASP A 1 285 ? -20.414 -10.278 11.958 1.00 94.12 285 ASP A C 1
ATOM 2243 O O . ASP A 1 285 ? -21.441 -9.635 11.740 1.00 94.12 285 ASP A O 1
ATOM 2247 N N . TYR A 1 286 ? -19.474 -9.817 12.796 1.00 94.94 286 TYR A N 1
ATOM 2248 C CA . TYR A 1 286 ? -19.640 -8.614 13.608 1.00 94.94 286 TYR A CA 1
ATOM 2249 C C . TYR A 1 286 ? -19.947 -7.379 12.760 1.00 94.94 286 TYR A C 1
ATOM 2251 O O . TYR A 1 286 ? -20.797 -6.583 13.148 1.00 94.94 286 TYR A O 1
ATOM 2259 N N . GLU A 1 287 ? -19.287 -7.211 11.610 1.00 93.38 287 GLU A N 1
ATOM 2260 C CA . GLU A 1 287 ? -19.502 -6.054 10.736 1.00 93.38 287 GLU A CA 1
ATOM 2261 C C . GLU A 1 287 ? -20.893 -6.079 10.095 1.00 93.38 287 GLU A C 1
ATOM 2263 O O . GLU A 1 287 ? -21.540 -5.039 10.000 1.00 93.38 287 GLU A O 1
ATOM 2268 N N . TYR A 1 288 ? -21.392 -7.262 9.729 1.00 93.81 288 TYR A N 1
ATOM 2269 C CA . TYR A 1 288 ? -22.758 -7.421 9.229 1.00 93.81 288 TYR A CA 1
ATOM 2270 C C . TYR A 1 288 ? -23.802 -7.184 10.330 1.00 93.81 288 TYR A C 1
ATOM 2272 O O . TYR A 1 288 ? -24.862 -6.610 10.076 1.00 93.81 288 TYR A O 1
ATOM 2280 N N . ASP A 1 289 ? -23.481 -7.559 11.569 1.00 95.62 289 ASP A N 1
ATOM 2281 C CA . ASP A 1 289 ? -24.335 -7.372 12.742 1.00 95.62 289 ASP A CA 1
ATOM 2282 C C . ASP A 1 289 ? -24.247 -5.967 13.365 1.00 95.62 289 ASP A C 1
ATOM 2284 O O . ASP A 1 289 ? -25.034 -5.658 14.264 1.00 95.62 289 ASP A O 1
ATOM 2288 N N . LEU A 1 290 ? -23.326 -5.102 12.922 1.00 95.69 290 LEU A N 1
ATOM 2289 C CA . LEU A 1 290 ? -23.075 -3.795 13.546 1.00 95.69 290 LEU A CA 1
ATOM 2290 C C . LEU A 1 290 ? -24.340 -2.942 13.645 1.00 95.69 290 LEU A C 1
ATOM 2292 O O . LEU A 1 290 ? -24.617 -2.387 14.704 1.00 95.69 290 LEU A O 1
ATOM 2296 N N . TYR A 1 291 ? -25.136 -2.871 12.574 1.00 95.62 291 TYR A N 1
ATOM 2297 C CA . TYR A 1 291 ? -26.387 -2.109 12.578 1.00 95.62 291 TYR A CA 1
ATOM 2298 C C . TYR A 1 291 ? -27.370 -2.644 13.627 1.00 95.62 291 TYR A C 1
ATOM 2300 O O . TYR A 1 291 ? -27.859 -1.895 14.470 1.00 95.62 291 TYR A O 1
ATOM 2308 N N . LYS A 1 292 ? -27.593 -3.963 13.638 1.00 96.62 292 LYS A N 1
ATOM 2309 C CA . LYS A 1 292 ? -28.461 -4.638 14.613 1.00 96.62 292 LYS A CA 1
ATOM 2310 C C . LYS A 1 292 ? -27.990 -4.390 16.048 1.00 96.62 292 LYS A C 1
ATOM 2312 O O . LYS A 1 292 ? -28.809 -4.090 16.915 1.00 96.62 292 LYS A O 1
ATOM 2317 N N . ARG A 1 293 ? -26.682 -4.508 16.301 1.00 96.06 293 ARG A N 1
ATOM 2318 C CA . ARG A 1 293 ? -26.068 -4.244 17.611 1.00 96.06 293 ARG A CA 1
ATOM 2319 C C . ARG A 1 293 ? -26.271 -2.793 18.025 1.00 96.06 293 ARG A C 1
ATOM 2321 O O . ARG A 1 293 ? -26.728 -2.551 19.135 1.00 96.06 293 ARG A O 1
ATOM 2328 N N . ALA A 1 294 ? -25.998 -1.851 17.130 1.00 96.75 294 ALA A N 1
ATOM 2329 C CA . ALA A 1 294 ? -26.141 -0.429 17.399 1.00 96.75 294 ALA A CA 1
ATOM 2330 C C . ALA A 1 294 ? -27.593 -0.046 17.723 1.00 96.75 294 ALA A C 1
ATOM 2332 O O . ALA A 1 294 ? -27.837 0.643 18.707 1.00 96.75 294 ALA A O 1
ATOM 2333 N N . THR A 1 295 ? -28.571 -0.550 16.964 1.00 96.75 295 THR A N 1
ATOM 2334 C CA . THR A 1 295 ? -29.996 -0.299 17.236 1.00 96.75 295 THR A CA 1
ATOM 2335 C C . THR A 1 295 ? -30.456 -0.888 18.568 1.00 96.75 295 THR A C 1
ATOM 2337 O O . THR A 1 295 ? -31.245 -0.260 19.269 1.00 96.75 295 THR A O 1
ATOM 2340 N N . ALA A 1 296 ? -29.975 -2.080 18.927 1.00 95.88 296 ALA A N 1
ATOM 2341 C CA . ALA A 1 296 ? -30.360 -2.740 20.170 1.00 95.88 296 ALA A CA 1
ATOM 2342 C C . ALA A 1 296 ? -29.708 -2.107 21.409 1.00 95.88 296 ALA A C 1
ATOM 2344 O O . ALA A 1 296 ? -30.373 -1.922 22.423 1.00 95.88 296 ALA A O 1
ATOM 2345 N N . LEU A 1 297 ? -28.413 -1.790 21.331 1.00 94.75 297 LEU A N 1
ATOM 2346 C CA . LEU A 1 297 ? -27.620 -1.314 22.467 1.00 94.75 297 LEU A CA 1
ATOM 2347 C C . LEU A 1 297 ? -27.718 0.204 22.668 1.00 94.75 297 LEU A C 1
ATOM 2349 O O . LEU A 1 297 ? -27.626 0.674 23.796 1.00 94.75 297 LEU A O 1
ATOM 2353 N N . TYR A 1 298 ? -27.948 0.962 21.595 1.00 94.75 298 TYR A N 1
ATOM 2354 C CA . TYR A 1 298 ? -27.978 2.425 21.603 1.00 94.75 298 TYR A CA 1
ATOM 2355 C C . TYR A 1 298 ? -29.268 2.947 20.964 1.00 94.75 298 TYR A C 1
ATOM 2357 O O . TYR A 1 298 ? -29.249 3.755 20.038 1.00 94.75 298 TYR A O 1
ATOM 2365 N N . SER A 1 299 ? -30.421 2.483 21.452 1.00 92.25 299 SER A N 1
ATOM 2366 C CA . SER A 1 299 ? -31.728 2.763 20.839 1.00 92.25 299 SER A CA 1
ATOM 2367 C C . SER A 1 299 ? -32.098 4.252 20.767 1.00 92.25 299 SER A C 1
ATOM 2369 O O . SER A 1 299 ? -32.931 4.628 19.948 1.00 92.25 299 SER A O 1
ATOM 2371 N N . SER A 1 300 ? -31.506 5.100 21.616 1.00 92.19 300 SER A N 1
ATOM 2372 C CA . SER A 1 300 ? -31.698 6.558 21.591 1.00 92.19 300 SER A CA 1
ATOM 2373 C C . SER A 1 300 ? -30.989 7.236 20.418 1.00 92.19 300 SER A C 1
ATOM 2375 O O . SER A 1 300 ? -31.490 8.234 19.908 1.00 92.19 300 SER A O 1
ATOM 2377 N N . CYS A 1 301 ? -29.845 6.699 19.986 1.00 94.00 301 CYS A N 1
ATOM 2378 C CA . CYS A 1 301 ? -29.104 7.171 18.822 1.00 94.00 301 CYS A CA 1
ATOM 2379 C C . CYS A 1 301 ? -28.260 6.032 18.217 1.00 94.00 301 CYS A C 1
ATOM 2381 O O . CYS A 1 301 ? -27.062 5.913 18.500 1.00 94.00 301 CYS A O 1
ATOM 2383 N N . PRO A 1 302 ? -28.865 5.178 17.370 1.00 95.06 302 PRO A N 1
ATOM 2384 C CA . PRO A 1 302 ? -28.154 4.049 16.780 1.00 95.06 302 PRO A CA 1
ATOM 2385 C C . PRO A 1 302 ? -26.973 4.451 15.889 1.00 95.06 302 PRO A C 1
ATOM 2387 O O . PRO A 1 302 ? -26.038 3.671 15.761 1.00 95.06 302 PRO A O 1
ATOM 2390 N N . SER A 1 303 ? -26.980 5.640 15.276 1.00 94.50 303 SER A N 1
ATOM 2391 C CA . SER A 1 303 ? -25.846 6.122 14.473 1.00 94.50 303 SER A CA 1
ATOM 2392 C C . SER A 1 303 ? -24.603 6.359 15.331 1.00 94.50 303 SER A C 1
ATOM 2394 O O . SER A 1 303 ? -23.535 5.850 15.007 1.00 94.50 303 SER A O 1
ATOM 2396 N N . ASP A 1 304 ? -24.753 7.040 16.469 1.00 94.75 304 ASP A N 1
ATOM 2397 C CA . ASP A 1 304 ? -23.648 7.281 17.403 1.00 94.75 304 ASP A CA 1
ATOM 2398 C C . ASP A 1 304 ? -23.164 5.958 18.016 1.00 94.75 304 ASP A C 1
ATOM 2400 O O . ASP A 1 304 ? -21.964 5.717 18.143 1.00 94.75 304 ASP A O 1
ATOM 2404 N N . GLY A 1 305 ? -24.099 5.057 18.336 1.00 95.06 305 GLY A N 1
ATOM 2405 C CA . GLY A 1 305 ? -23.784 3.703 18.788 1.00 95.06 305 GLY A CA 1
ATOM 2406 C C . GLY A 1 305 ? -23.014 2.878 17.756 1.00 95.06 305 GLY A C 1
ATOM 2407 O O . GLY A 1 305 ? -22.083 2.156 18.108 1.00 95.06 305 GLY A O 1
ATOM 2408 N N . TYR A 1 306 ? -23.365 2.997 16.475 1.00 94.75 306 TYR A N 1
ATOM 2409 C CA . TYR A 1 306 ? -22.655 2.331 15.384 1.00 94.75 306 TYR A CA 1
ATOM 2410 C C . TYR A 1 306 ? -21.201 2.805 15.311 1.00 94.75 306 TYR A C 1
ATOM 2412 O O . TYR A 1 306 ? -20.289 1.985 15.214 1.00 94.75 306 TYR A O 1
ATOM 2420 N N . GLU A 1 307 ? -20.974 4.116 15.411 1.00 92.88 307 GLU A N 1
ATOM 2421 C CA . GLU A 1 307 ? -19.629 4.691 15.411 1.00 92.88 307 GLU A CA 1
ATOM 2422 C C . GLU A 1 307 ? -18.825 4.278 16.649 1.00 92.88 307 GLU A C 1
ATOM 2424 O O . GLU A 1 307 ? -17.669 3.880 16.514 1.00 92.88 307 GLU A O 1
ATOM 2429 N N . LEU A 1 308 ? -19.436 4.244 17.838 1.00 91.88 308 LEU A N 1
ATOM 2430 C CA . LEU A 1 308 ? -18.789 3.707 19.042 1.00 91.88 308 LEU A CA 1
ATOM 2431 C C . LEU A 1 308 ? -18.370 2.242 18.865 1.00 91.88 308 LEU A C 1
ATOM 2433 O O . LEU A 1 308 ? -17.235 1.887 19.170 1.00 91.88 308 LEU A O 1
ATOM 2437 N N . LEU A 1 309 ? -19.251 1.392 18.334 1.00 92.88 309 LEU A N 1
ATOM 2438 C CA . LEU A 1 309 ? -18.971 -0.035 18.142 1.00 92.88 309 LEU A CA 1
ATOM 2439 C C . LEU A 1 309 ? -17.943 -0.317 17.039 1.00 92.88 309 LEU A C 1
ATOM 2441 O O . LEU A 1 309 ? -17.324 -1.387 17.057 1.00 92.88 309 LEU A O 1
ATOM 2445 N N . ARG A 1 310 ? -17.795 0.594 16.069 1.00 91.62 310 ARG A N 1
ATOM 2446 C CA . ARG A 1 310 ? -16.882 0.445 14.929 1.00 91.62 310 ARG A CA 1
ATOM 2447 C C . ARG A 1 310 ? -15.529 1.119 15.153 1.00 91.62 310 ARG A C 1
ATOM 2449 O O . ARG A 1 310 ? -14.507 0.536 14.810 1.00 91.62 310 ARG A O 1
ATOM 2456 N N . PHE A 1 311 ? -15.526 2.325 15.709 1.00 88.88 311 PHE A N 1
ATOM 2457 C CA . PHE A 1 311 ? -14.351 3.196 15.820 1.00 88.88 311 PHE A CA 1
ATOM 2458 C C . PHE A 1 311 ? -13.913 3.430 17.271 1.00 88.88 311 PHE A C 1
ATOM 2460 O O . PHE A 1 311 ? -12.861 4.013 17.512 1.00 88.88 311 PHE A O 1
ATOM 2467 N N . GLY A 1 312 ? -14.723 3.018 18.252 1.00 88.25 312 GLY A N 1
ATOM 2468 C CA . GLY A 1 312 ? -14.488 3.298 19.671 1.00 88.25 312 GLY A CA 1
ATOM 2469 C C . GLY A 1 312 ? -14.756 4.750 20.079 1.00 88.25 312 GLY A C 1
ATOM 2470 O O . GLY A 1 312 ? -14.521 5.120 21.227 1.00 88.25 312 GLY A O 1
ATOM 2471 N N . ARG A 1 313 ? -15.249 5.582 19.155 1.00 87.81 313 ARG A N 1
ATOM 2472 C CA . ARG A 1 313 ? -15.631 6.980 19.379 1.00 87.81 313 ARG A CA 1
ATOM 2473 C C . ARG A 1 313 ? -16.664 7.419 18.347 1.00 87.81 313 ARG A C 1
ATOM 2475 O O . ARG A 1 313 ? -16.742 6.840 17.270 1.00 87.81 313 ARG A O 1
ATOM 2482 N N . ILE A 1 314 ? -17.408 8.470 18.671 1.00 90.25 314 ILE A N 1
ATOM 2483 C CA . ILE A 1 314 ? -18.339 9.107 17.737 1.00 90.25 314 ILE A CA 1
ATOM 2484 C C . ILE A 1 314 ? -17.529 10.096 16.892 1.00 90.25 314 ILE A C 1
ATOM 2486 O O . ILE A 1 314 ? -16.925 11.024 17.435 1.00 90.25 314 ILE A O 1
ATOM 2490 N N . LEU A 1 315 ? -17.471 9.852 15.588 1.00 87.75 315 LEU A N 1
ATOM 2491 C CA . LEU A 1 315 ? -16.827 10.706 14.595 1.00 87.75 315 LEU A CA 1
ATOM 2492 C C . LEU A 1 315 ? -17.791 11.789 14.107 1.00 87.75 315 LEU A C 1
ATOM 2494 O O . LEU A 1 315 ? -17.346 12.872 13.766 1.00 87.75 315 LEU A O 1
ATOM 2498 N N . SER A 1 316 ? -19.103 11.545 14.109 1.00 85.81 316 SER A N 1
ATOM 2499 C CA . SER A 1 316 ? -20.091 12.530 13.674 1.00 85.81 316 SER A CA 1
ATOM 2500 C C . SER A 1 316 ? -19.900 13.884 14.381 1.00 85.81 316 SER A C 1
ATOM 2502 O O . SER A 1 316 ? -19.820 13.933 15.615 1.00 85.81 316 SER 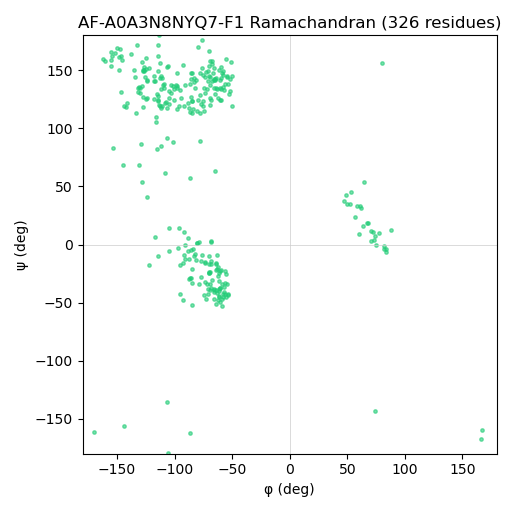A O 1
ATOM 2504 N N . PRO A 1 317 ? -19.891 15.010 13.638 1.00 80.75 317 PRO A N 1
ATOM 2505 C CA . PRO A 1 317 ? -19.814 16.342 14.236 1.00 80.75 317 PRO A CA 1
ATOM 2506 C C . PRO A 1 317 ? -21.093 16.711 15.004 1.00 80.75 317 PRO A C 1
ATOM 2508 O O . PRO A 1 317 ? -21.090 17.644 15.802 1.00 80.75 317 PRO A O 1
ATOM 2511 N N . SER A 1 318 ? -22.195 15.990 14.773 1.00 83.12 318 SER A N 1
ATOM 2512 C CA . SER A 1 318 ? -23.490 16.194 15.432 1.00 83.12 318 SER A CA 1
ATOM 2513 C C . SER A 1 318 ? -23.781 15.061 16.414 1.00 83.12 318 SER A C 1
ATOM 2515 O O . SER A 1 318 ? -24.746 14.317 16.246 1.00 83.12 318 SER A O 1
ATOM 2517 N N . GLN A 1 319 ? -22.928 14.913 17.431 1.00 82.06 319 GLN A N 1
ATOM 2518 C CA . GLN A 1 319 ? -23.120 13.912 18.484 1.00 82.06 319 GLN A CA 1
ATOM 2519 C C . GLN A 1 319 ? -24.377 14.233 19.293 1.00 82.06 319 GLN A C 1
ATOM 2521 O O . GLN A 1 319 ? -24.543 15.350 19.785 1.00 82.06 319 GLN A O 1
ATOM 2526 N N . THR A 1 320 ? -25.244 13.245 19.474 1.00 86.56 320 THR A N 1
ATOM 2527 C CA . THR A 1 320 ? -26.492 13.392 20.241 1.00 86.56 320 THR A CA 1
ATOM 2528 C C . THR A 1 320 ? -26.579 12.408 21.402 1.00 86.56 320 THR A C 1
ATOM 2530 O O . THR A 1 320 ? -27.331 12.639 22.350 1.00 86.56 320 THR A O 1
ATOM 2533 N N . LEU A 1 321 ? -25.765 11.350 21.391 1.00 87.19 321 LEU A N 1
ATOM 2534 C CA . LEU A 1 321 ? -25.654 10.406 22.492 1.00 87.19 321 LEU A CA 1
ATOM 2535 C C . LEU A 1 321 ? -24.858 11.011 23.662 1.00 87.19 321 LEU A C 1
ATOM 2537 O O . LEU A 1 321 ? -23.651 11.284 23.562 1.00 87.19 321 LEU A O 1
ATOM 2541 N N . ALA A 1 322 ? -25.548 11.198 24.791 1.00 84.62 322 ALA A N 1
ATOM 2542 C CA . ALA A 1 322 ? -24.976 11.696 26.041 1.00 84.62 322 ALA A CA 1
ATOM 2543 C C . ALA A 1 322 ? -23.839 10.790 26.545 1.00 84.62 322 ALA A C 1
ATOM 2545 O O . ALA A 1 322 ? -23.857 9.585 26.311 1.00 84.62 322 ALA A O 1
ATOM 2546 N N . ALA A 1 323 ? -22.832 11.366 27.210 1.00 82.50 323 ALA A N 1
ATOM 2547 C CA . ALA A 1 323 ? -21.595 10.663 27.573 1.00 82.50 323 ALA A CA 1
ATOM 2548 C C . ALA A 1 323 ? -21.815 9.445 28.489 1.00 82.50 323 ALA A C 1
ATOM 2550 O O . ALA A 1 323 ? -21.167 8.416 28.315 1.00 82.50 323 ALA A O 1
ATOM 2551 N N . ASP A 1 324 ? -22.753 9.548 29.425 1.00 82.50 324 ASP A N 1
ATOM 2552 C CA . ASP A 1 324 ? -23.180 8.484 30.335 1.00 82.50 324 ASP A CA 1
ATOM 2553 C C . ASP A 1 324 ? -23.947 7.353 29.629 1.00 82.50 324 ASP A C 1
ATOM 2555 O O . ASP A 1 324 ? -23.939 6.215 30.093 1.00 82.50 324 ASP A O 1
ATOM 2559 N N . ALA A 1 325 ? -24.545 7.638 28.471 1.00 80.19 325 ALA A N 1
ATOM 2560 C CA . ALA A 1 325 ? -25.250 6.674 27.630 1.00 80.19 325 ALA A CA 1
ATOM 2561 C C . ALA A 1 325 ? -24.344 5.963 26.601 1.00 80.19 325 ALA A C 1
ATOM 2563 O O . ALA A 1 325 ? -24.843 5.222 25.756 1.00 80.19 325 ALA A O 1
ATOM 2564 N N . ARG A 1 326 ? -23.020 6.182 26.637 1.00 81.88 326 ARG A N 1
ATOM 2565 C CA . ARG A 1 326 ? -22.057 5.565 25.696 1.00 81.88 326 ARG A CA 1
ATOM 2566 C C . ARG A 1 326 ? -21.553 4.191 26.148 1.00 81.88 326 ARG A C 1
ATOM 2568 O O . ARG A 1 326 ? -20.946 3.479 25.347 1.00 81.88 326 ARG A O 1
ATOM 2575 N N . ALA A 1 327 ? -21.797 3.813 27.401 1.00 74.81 327 ALA A N 1
ATOM 2576 C CA . ALA A 1 327 ? -21.422 2.508 27.935 1.00 74.81 327 ALA A CA 1
ATOM 2577 C C . ALA A 1 327 ? -22.365 1.398 27.436 1.00 74.81 327 ALA A C 1
ATOM 2579 O O . ALA A 1 327 ? -23.561 1.629 27.262 1.00 74.81 327 ALA A O 1
ATOM 2580 N N . THR A 1 328 ? -21.805 0.202 27.233 1.00 60.06 328 THR A N 1
ATOM 2581 C CA . THR A 1 328 ? -22.548 -1.050 27.010 1.00 60.06 328 THR A CA 1
ATOM 2582 C C . THR A 1 328 ? -22.401 -1.966 28.206 1.00 60.06 328 THR A C 1
ATOM 2584 O O . THR A 1 328 ? -21.310 -1.979 28.821 1.00 60.06 328 THR A O 1
#

Sequence (328 aa):
MIISPPFLPKAGLVAPTGANPDPMMDAVDKFEGDHGIYPIAHDRRWHCGMHLQSDTKGEVHAIADGEVVAYRVCQHAVDSGKSHTGFVLLKHTTETGEGRTLIFYSLYMHLLPLVEYRKRGADKERLPEFLRMPTGPVSKGQVTPAVSGEGNKVRRKDVLGWLGQYERMPHLHFEIFMLPEDFDAYFGSTQLGNSTPTPPNGTDWWGHAYFVIPAGSNFRRLPEKVDARNKLHGIEFKPGQEGSNTLPLLVETYFSLGSKYTNVWSVAEDGSRTLLTPQPVEEKDYEYDLYKRATALYSSCPSDGYELLRFGRILSPSQTLAADARAT

Radius of gyration: 25.46 Å; Cα contacts (8 Å, |Δi|>4): 652; chains: 1; bounding box: 60×36×68 Å

Mean predicted aligned error: 6.62 Å

Secondary structure (DSSP, 8-state):
-----SS--GGGGSPP-SS-S-HHHHHHHTTB-SSS-SSB-TTS-B-SSEEE--SS--EEE-SS-EEEEEEE--SS-BGGGTB--EEEEEEEEEE-STT-EEEEEEEEEEEPPGGGHHHHT--GGGS-GGGSS-SS---TT--PPPEE-TT-EE-TT-EEEEB--BTTB--EEEEEE--HHHHHHHHTT--TT-SSPPPP-SS---S-EEEEEPTTPEEPSS-TT--TTSEETTEE------EE-SS-EEEEEEEETTEEEEEEEEE-TTS-EEES-SS-EEETTHHHHHHHHHHHH-TT-HHHHHHHHHHSS---SS--S-GGGG--

Organism: NCBI:txid488447

pLDDT: mean 90.37, std 7.39, range [58.5, 98.81]